Protein AF-A0A160VEG3-F1 (afdb_monomer)

Structure (mmCIF, N/CA/C/O backbone):
data_AF-A0A160VEG3-F1
#
_entry.id   AF-A0A160VEG3-F1
#
loop_
_atom_site.group_PDB
_atom_site.id
_atom_site.type_symbol
_atom_site.label_atom_id
_atom_site.label_alt_id
_atom_site.label_comp_id
_atom_site.label_asym_id
_atom_site.label_entity_id
_atom_site.label_seq_id
_atom_site.pdbx_PDB_ins_code
_atom_site.Cartn_x
_atom_site.Cartn_y
_atom_site.Cartn_z
_atom_site.occupancy
_atom_site.B_iso_or_equiv
_atom_site.auth_seq_id
_atom_site.auth_comp_id
_atom_site.auth_asym_id
_atom_site.auth_atom_id
_atom_site.pdbx_PDB_model_num
ATOM 1 N N . MET A 1 1 ? 32.437 8.490 12.222 1.00 42.44 1 MET A N 1
ATOM 2 C CA . MET A 1 1 ? 32.780 8.400 10.789 1.00 42.44 1 MET A CA 1
ATOM 3 C C . MET A 1 1 ? 31.891 7.328 10.184 1.00 42.44 1 MET A C 1
ATOM 5 O O . MET A 1 1 ? 32.116 6.162 10.469 1.00 42.44 1 MET A O 1
ATOM 9 N N . GLY A 1 2 ? 30.814 7.706 9.491 1.00 53.16 2 GLY A N 1
ATOM 10 C CA . GLY A 1 2 ? 29.959 6.742 8.789 1.00 53.16 2 GLY A CA 1
ATOM 11 C C . GLY A 1 2 ? 30.562 6.443 7.421 1.00 53.16 2 GLY A C 1
ATOM 12 O O . GLY A 1 2 ? 30.937 7.383 6.723 1.00 53.16 2 GLY A O 1
ATOM 13 N N . GLN A 1 3 ? 30.710 5.166 7.067 1.00 58.53 3 GLN A N 1
ATOM 14 C CA . GLN A 1 3 ? 31.030 4.779 5.694 1.00 58.53 3 GLN A CA 1
ATOM 15 C C . GLN A 1 3 ? 29.897 5.267 4.792 1.00 58.53 3 GLN A C 1
ATOM 17 O O . GLN A 1 3 ? 28.737 4.936 5.026 1.00 58.53 3 GLN A O 1
ATOM 22 N N . ALA A 1 4 ? 30.229 6.095 3.804 1.00 63.19 4 ALA A N 1
ATOM 23 C CA . ALA A 1 4 ? 29.301 6.420 2.736 1.00 63.19 4 ALA A CA 1
ATOM 24 C C . ALA A 1 4 ? 28.996 5.130 1.960 1.00 63.19 4 ALA A C 1
ATOM 26 O O . ALA A 1 4 ? 29.925 4.399 1.611 1.00 63.19 4 ALA A O 1
ATOM 27 N N . GLU A 1 5 ? 27.716 4.845 1.717 1.00 69.81 5 GLU A N 1
ATOM 28 C CA . GLU A 1 5 ? 27.302 3.771 0.813 1.00 69.81 5 GLU A CA 1
ATOM 29 C C . GLU A 1 5 ? 27.986 3.963 -0.541 1.00 69.81 5 GLU A C 1
ATOM 31 O O . GLU A 1 5 ? 27.854 5.000 -1.195 1.00 69.81 5 GLU A O 1
ATOM 36 N N . GLN A 1 6 ? 28.768 2.968 -0.947 1.00 79.19 6 GLN A N 1
ATOM 37 C CA . GLN A 1 6 ? 29.485 3.003 -2.207 1.00 79.19 6 GLN A CA 1
ATOM 38 C C . GLN A 1 6 ? 28.506 2.635 -3.327 1.00 79.19 6 GLN A C 1
ATOM 40 O O . GLN A 1 6 ? 28.109 1.480 -3.470 1.00 79.19 6 GLN A O 1
ATOM 45 N N . VAL A 1 7 ? 28.091 3.625 -4.116 1.00 80.38 7 VAL A N 1
ATOM 46 C CA . VAL A 1 7 ? 27.219 3.397 -5.276 1.00 80.38 7 VAL A CA 1
ATOM 47 C C . VAL A 1 7 ? 28.007 2.639 -6.348 1.00 80.38 7 VAL A C 1
ATOM 49 O O . VAL A 1 7 ? 29.047 3.111 -6.813 1.00 80.38 7 VAL A O 1
ATOM 52 N N . THR A 1 8 ? 27.520 1.461 -6.743 1.00 88.19 8 THR A N 1
ATOM 53 C CA . THR A 1 8 ? 28.103 0.666 -7.835 1.00 88.19 8 THR A CA 1
ATOM 54 C C . THR A 1 8 ? 27.370 0.984 -9.133 1.00 88.19 8 THR A C 1
ATOM 56 O O . THR A 1 8 ? 26.152 0.852 -9.202 1.00 88.19 8 THR A O 1
ATOM 59 N N . ASN A 1 9 ? 28.108 1.395 -10.165 1.00 89.50 9 ASN A N 1
ATOM 60 C CA . ASN A 1 9 ? 27.547 1.713 -11.477 1.00 89.50 9 ASN A CA 1
ATOM 61 C C . ASN A 1 9 ? 27.808 0.573 -12.464 1.00 89.50 9 ASN A C 1
ATOM 63 O O . ASN A 1 9 ? 28.934 0.085 -12.565 1.00 89.50 9 ASN A O 1
ATOM 67 N N . PHE A 1 10 ? 26.785 0.203 -13.234 1.00 91.12 10 PHE A N 1
ATOM 68 C CA . PHE A 1 10 ? 26.884 -0.804 -14.288 1.00 91.12 10 PHE A CA 1
ATOM 69 C C . PHE A 1 10 ? 26.595 -0.173 -15.647 1.00 91.12 10 PHE A C 1
ATOM 71 O O . PHE A 1 10 ? 25.597 0.525 -15.822 1.00 91.12 10 PHE A O 1
ATOM 78 N N . GLN A 1 11 ? 27.464 -0.430 -16.626 1.00 91.44 11 GLN A N 1
ATOM 79 C CA . GLN A 1 11 ? 27.223 -0.001 -17.997 1.00 91.44 11 GLN A CA 1
ATOM 80 C C . GLN A 1 11 ? 26.281 -0.992 -18.685 1.00 91.44 11 GLN A C 1
ATOM 82 O O . GLN A 1 11 ? 26.615 -2.164 -18.849 1.00 91.44 11 GLN A O 1
ATOM 87 N N . VAL A 1 12 ? 25.123 -0.506 -19.128 1.00 91.31 12 VAL A N 1
ATOM 88 C CA . VAL A 1 12 ? 24.139 -1.285 -19.889 1.00 91.31 12 VAL A CA 1
ATOM 89 C C . VAL A 1 12 ? 24.055 -0.776 -21.326 1.00 91.31 12 VAL A C 1
ATOM 91 O O . VAL A 1 12 ? 24.235 0.413 -21.589 1.00 91.31 12 VAL A O 1
ATOM 94 N N . LYS A 1 13 ? 23.804 -1.678 -22.278 1.00 92.75 13 LYS A N 1
ATOM 95 C CA . LYS A 1 13 ? 23.556 -1.338 -23.685 1.00 92.75 13 LYS A CA 1
ATOM 96 C C . LYS A 1 13 ? 22.123 -1.714 -24.028 1.00 92.75 13 LYS A C 1
ATOM 98 O O . LYS A 1 13 ? 21.749 -2.873 -23.886 1.00 92.75 13 LYS A O 1
ATOM 103 N N . ILE A 1 14 ? 21.348 -0.741 -24.490 1.00 90.19 14 ILE A N 1
ATOM 104 C CA . ILE A 1 14 ? 19.941 -0.915 -24.857 1.00 90.19 14 ILE A CA 1
ATOM 105 C C . ILE A 1 14 ? 19.843 -0.852 -26.381 1.00 90.19 14 ILE A C 1
ATOM 107 O O . ILE A 1 14 ? 20.471 -0.003 -27.014 1.00 90.19 14 ILE A O 1
ATOM 111 N N . ARG A 1 15 ? 19.074 -1.768 -26.973 1.00 90.88 15 ARG A N 1
ATOM 112 C CA . ARG A 1 15 ? 18.749 -1.760 -28.401 1.00 90.88 15 ARG A CA 1
ATOM 113 C C . ARG A 1 15 ? 17.303 -1.321 -28.568 1.00 90.88 15 ARG A C 1
ATOM 115 O O . ARG A 1 15 ? 16.416 -1.908 -27.959 1.00 90.88 15 ARG A O 1
ATOM 122 N N . ILE A 1 16 ? 17.085 -0.336 -29.427 1.00 89.50 16 ILE A N 1
ATOM 123 C CA . ILE A 1 16 ? 15.751 0.062 -29.867 1.00 89.50 16 ILE A CA 1
ATOM 124 C C . ILE A 1 16 ? 15.346 -0.889 -31.001 1.00 89.50 16 ILE A C 1
ATOM 126 O O . ILE A 1 16 ? 16.114 -1.064 -31.947 1.00 89.50 16 ILE A O 1
ATOM 130 N N . ILE A 1 17 ? 14.200 -1.561 -30.862 1.00 92.44 17 ILE A N 1
ATOM 131 C CA . ILE A 1 17 ? 13.703 -2.523 -31.863 1.00 92.44 17 ILE A CA 1
ATOM 132 C C . ILE A 1 17 ? 13.092 -1.776 -33.048 1.00 92.44 17 ILE A C 1
ATOM 134 O O . ILE A 1 17 ? 13.401 -2.093 -34.192 1.00 92.44 17 ILE A O 1
ATOM 138 N N . ASP A 1 18 ? 12.273 -0.772 -32.753 1.00 90.62 18 ASP A N 1
ATOM 139 C CA . ASP A 1 18 ? 11.621 0.085 -33.734 1.00 90.62 18 ASP A CA 1
ATOM 140 C C . ASP A 1 18 ? 12.054 1.531 -33.487 1.00 90.62 18 ASP A C 1
ATOM 142 O O . ASP A 1 18 ? 11.793 2.083 -32.417 1.00 90.62 18 ASP A O 1
ATOM 146 N N . VAL A 1 19 ? 12.832 2.089 -34.417 1.00 89.06 19 VAL A N 1
ATOM 147 C CA . VAL A 1 19 ? 13.492 3.390 -34.259 1.00 89.06 19 VAL A CA 1
ATOM 148 C C . VAL A 1 19 ? 12.625 4.464 -34.918 1.00 89.06 19 VAL A C 1
ATOM 150 O O . VAL A 1 19 ? 12.535 4.474 -36.145 1.00 89.06 19 VAL A O 1
ATOM 153 N N . PRO A 1 20 ? 12.043 5.404 -34.151 1.00 88.06 20 PRO A N 1
ATOM 154 C CA . PRO A 1 20 ? 11.323 6.536 -34.725 1.00 88.06 20 PRO A CA 1
ATOM 155 C C . PRO A 1 20 ? 12.250 7.388 -35.601 1.00 88.06 20 PRO A C 1
ATOM 157 O O . PRO A 1 20 ? 13.386 7.667 -35.207 1.00 88.06 20 PRO A O 1
ATOM 160 N N . GLU A 1 21 ? 11.762 7.858 -36.754 1.00 89.88 21 GLU A N 1
ATOM 161 C CA . GLU A 1 21 ? 12.555 8.634 -37.732 1.00 89.88 21 GLU A CA 1
ATOM 162 C C . GLU A 1 21 ? 13.146 9.939 -37.160 1.00 89.88 21 GLU A C 1
ATOM 164 O O . GLU A 1 21 ? 14.120 10.489 -37.678 1.00 89.88 21 GLU A O 1
ATOM 169 N N . GLU A 1 22 ? 12.568 10.434 -36.069 1.00 89.50 22 GLU A N 1
ATOM 170 C CA . GLU A 1 22 ? 12.935 11.684 -35.406 1.00 89.50 22 GLU A CA 1
ATOM 171 C C . GLU A 1 22 ? 14.168 11.545 -34.493 1.00 89.50 22 GLU A C 1
ATOM 173 O O . GLU A 1 22 ? 14.793 12.554 -34.151 1.00 89.50 22 GLU A O 1
ATOM 178 N N . ILE A 1 23 ? 14.565 10.320 -34.119 1.00 89.12 23 ILE A N 1
ATOM 179 C CA . ILE A 1 23 ? 15.717 10.080 -33.238 1.00 89.12 23 ILE A CA 1
ATOM 180 C C . ILE A 1 23 ? 17.021 10.106 -34.039 1.00 89.12 23 ILE A C 1
ATOM 182 O O . ILE A 1 23 ? 17.211 9.359 -34.998 1.00 89.12 23 ILE A O 1
ATOM 186 N N . ARG A 1 24 ? 17.981 10.927 -33.594 1.00 88.50 24 ARG A N 1
ATOM 187 C CA . ARG A 1 24 ? 19.327 11.010 -34.185 1.00 88.50 24 ARG A CA 1
ATOM 188 C C . ARG A 1 24 ? 20.419 10.631 -33.180 1.00 88.50 24 ARG A C 1
ATOM 190 O O . ARG A 1 24 ? 20.262 10.875 -31.981 1.00 88.50 24 ARG A O 1
ATOM 197 N N . PRO A 1 25 ? 21.561 10.086 -33.643 1.00 90.69 25 PRO A N 1
ATOM 198 C CA . PRO A 1 25 ? 22.720 9.858 -32.786 1.00 90.69 25 PRO A CA 1
ATOM 199 C C . PRO A 1 25 ? 23.155 11.134 -32.055 1.00 90.69 25 PRO A C 1
ATOM 201 O O . PRO A 1 25 ? 23.185 12.213 -32.643 1.00 90.69 25 PRO A O 1
ATOM 204 N N . GLY A 1 26 ? 23.510 10.999 -30.776 1.00 90.50 26 GLY A N 1
ATOM 205 C CA . GLY A 1 26 ? 23.916 12.119 -29.919 1.00 90.50 26 GLY A CA 1
ATOM 206 C C . GLY A 1 26 ? 22.786 12.740 -29.091 1.00 90.50 26 GLY A C 1
ATOM 207 O O . GLY A 1 26 ? 23.070 13.572 -28.234 1.00 90.50 26 GLY A O 1
ATOM 208 N N . MET A 1 27 ? 21.529 12.326 -29.289 1.00 91.69 27 MET A N 1
ATOM 209 C CA . MET A 1 27 ? 20.430 12.691 -28.391 1.00 91.69 27 MET A CA 1
ATOM 210 C C . MET A 1 27 ? 20.562 11.979 -27.038 1.00 91.69 27 MET A C 1
ATOM 212 O O . MET A 1 27 ? 20.848 10.782 -26.974 1.00 91.69 27 MET A O 1
ATOM 216 N N . SER A 1 28 ? 20.314 12.715 -25.955 1.00 91.88 28 SER A N 1
ATOM 217 C CA . SER A 1 28 ? 20.113 12.132 -24.627 1.00 91.88 28 SER A CA 1
ATOM 218 C C . SER A 1 28 ? 18.708 11.543 -24.533 1.00 91.88 28 SER A C 1
ATOM 220 O O . SER A 1 28 ? 17.751 12.154 -25.004 1.00 91.88 28 SER A O 1
ATOM 222 N N . ALA A 1 29 ? 18.574 10.388 -23.886 1.00 87.75 29 ALA A N 1
ATOM 223 C CA . ALA A 1 29 ? 17.290 9.748 -23.635 1.00 87.75 29 ALA A CA 1
ATOM 224 C C . ALA A 1 29 ? 17.197 9.297 -22.174 1.00 87.75 29 ALA A C 1
ATOM 226 O O . ALA A 1 29 ? 18.198 8.915 -21.565 1.00 87.75 29 ALA A O 1
ATOM 227 N N . THR A 1 30 ? 15.984 9.311 -21.632 1.00 91.00 30 THR A N 1
ATOM 228 C CA . THR A 1 30 ? 15.651 8.667 -20.360 1.00 91.00 30 THR A CA 1
ATOM 229 C C . THR A 1 30 ? 14.939 7.361 -20.678 1.00 91.00 30 THR A C 1
ATOM 231 O O . THR A 1 30 ? 13.989 7.354 -21.455 1.00 91.00 30 THR A O 1
ATOM 234 N N . ALA A 1 31 ? 15.406 6.255 -20.102 1.00 89.50 31 ALA A N 1
ATOM 235 C CA . ALA A 1 31 ? 14.790 4.946 -20.268 1.00 89.50 31 ALA A CA 1
ATOM 236 C C . ALA A 1 31 ? 14.229 4.467 -18.927 1.00 89.50 31 ALA A C 1
ATOM 238 O O . ALA A 1 31 ? 14.944 4.464 -17.925 1.00 89.50 31 ALA A O 1
ATOM 239 N N . ASN A 1 32 ? 12.974 4.022 -18.934 1.00 90.06 32 ASN A N 1
ATOM 240 C CA . ASN A 1 32 ? 12.380 3.301 -17.814 1.00 90.06 32 ASN A CA 1
ATOM 241 C C . ASN A 1 32 ? 12.649 1.808 -18.012 1.00 90.06 32 ASN A C 1
ATOM 243 O O . ASN A 1 32 ? 12.278 1.240 -19.039 1.00 90.06 32 ASN A O 1
ATOM 247 N N . ILE A 1 33 ? 13.325 1.181 -17.050 1.00 90.12 33 ILE A N 1
ATOM 248 C CA . ILE A 1 33 ? 13.663 -0.244 -17.101 1.00 90.12 33 ILE A CA 1
ATOM 249 C C . ILE A 1 33 ? 12.701 -0.991 -16.185 1.00 90.12 33 ILE A C 1
ATOM 251 O O . ILE A 1 33 ? 12.730 -0.809 -14.972 1.00 90.12 33 ILE A O 1
ATOM 255 N N . ILE A 1 34 ? 11.868 -1.847 -16.772 1.00 90.44 34 ILE A N 1
ATOM 256 C CA . ILE A 1 34 ? 10.972 -2.731 -16.024 1.00 90.44 34 ILE A CA 1
ATOM 257 C C . ILE A 1 34 ? 11.738 -4.022 -15.730 1.00 90.44 34 ILE A C 1
ATOM 259 O O . ILE A 1 34 ? 12.124 -4.736 -16.654 1.00 90.44 34 ILE A O 1
ATOM 263 N N . THR A 1 35 ? 12.001 -4.297 -14.453 1.00 90.88 35 THR A N 1
ATOM 264 C CA . THR A 1 35 ? 12.790 -5.464 -14.016 1.00 90.88 35 THR A CA 1
ATOM 265 C C . THR A 1 35 ? 11.942 -6.684 -13.697 1.00 90.88 35 THR A C 1
ATOM 267 O O . THR A 1 35 ? 12.439 -7.802 -13.781 1.00 90.88 35 THR A O 1
ATOM 270 N N . ASP A 1 36 ? 10.688 -6.473 -13.306 1.00 91.06 36 ASP A N 1
ATOM 271 C CA . ASP A 1 36 ? 9.768 -7.528 -12.899 1.00 91.06 36 ASP A CA 1
ATOM 272 C C . ASP A 1 36 ? 8.325 -7.100 -13.203 1.00 91.06 36 ASP A C 1
ATOM 274 O O . ASP A 1 36 ? 8.015 -5.904 -13.227 1.00 91.06 36 ASP A O 1
ATOM 278 N N . LYS A 1 37 ? 7.453 -8.073 -13.466 1.00 92.25 37 LYS A N 1
ATOM 279 C CA . LYS A 1 37 ? 6.029 -7.866 -13.732 1.00 92.25 37 LYS A CA 1
ATOM 280 C C . LYS A 1 37 ? 5.244 -9.042 -13.170 1.00 92.25 37 LYS A C 1
ATOM 282 O O . LYS A 1 37 ? 5.509 -10.193 -13.509 1.00 92.25 37 LYS A O 1
ATOM 287 N N . LYS A 1 38 ? 4.210 -8.733 -12.392 1.00 91.69 38 LYS A N 1
ATOM 288 C CA . LYS A 1 38 ? 3.205 -9.699 -11.953 1.00 91.69 38 LYS A CA 1
ATOM 289 C C . LYS A 1 38 ? 1.823 -9.262 -12.403 1.00 91.69 38 LYS A C 1
ATOM 291 O O . LYS A 1 38 ? 1.507 -8.074 -12.398 1.00 91.69 38 LYS A O 1
ATOM 296 N N . GLU A 1 39 ? 1.023 -10.236 -12.804 1.00 92.75 39 GLU A N 1
ATOM 297 C CA . GLU A 1 39 ? -0.361 -10.052 -13.234 1.00 92.75 39 GLU A CA 1
ATOM 298 C C . GLU A 1 39 ? -1.299 -10.703 -12.217 1.00 92.75 39 GLU A C 1
ATOM 300 O O . GLU A 1 39 ? -0.889 -11.623 -11.509 1.00 92.75 39 GLU A O 1
ATOM 305 N N . ASN A 1 40 ? -2.548 -10.230 -12.158 1.00 91.88 40 ASN A N 1
ATOM 306 C CA . ASN A 1 40 ? -3.588 -10.747 -11.261 1.00 91.88 40 ASN A CA 1
ATOM 307 C C . ASN A 1 40 ? -3.162 -10.757 -9.782 1.00 91.88 40 ASN A C 1
ATOM 309 O O . ASN A 1 40 ? -3.241 -11.779 -9.104 1.00 91.88 40 ASN A O 1
ATOM 313 N N . VAL A 1 41 ? -2.678 -9.611 -9.294 1.00 93.44 41 VAL A N 1
ATOM 314 C CA . VAL A 1 41 ? -2.280 -9.425 -7.892 1.00 93.44 41 VAL A CA 1
ATOM 315 C C . VAL A 1 41 ? -3.224 -8.471 -7.175 1.00 93.44 41 VAL A C 1
ATOM 317 O O . VAL A 1 41 ? -3.697 -7.498 -7.766 1.00 93.44 41 VAL A O 1
ATOM 320 N N . LEU A 1 42 ? -3.441 -8.700 -5.878 1.00 93.56 42 LEU A N 1
ATOM 321 C CA . LEU A 1 42 ? -4.098 -7.714 -5.030 1.00 93.56 42 LEU A CA 1
ATOM 322 C C . LEU A 1 42 ? -3.153 -6.523 -4.860 1.00 93.56 42 LEU A C 1
ATOM 324 O O . LEU A 1 42 ? -2.023 -6.682 -4.397 1.00 93.56 42 LEU A O 1
ATOM 328 N N . ALA A 1 43 ? -3.600 -5.333 -5.247 1.00 93.75 43 ALA A N 1
ATOM 329 C CA . ALA A 1 43 ? -2.784 -4.130 -5.209 1.00 93.75 43 ALA A CA 1
ATOM 330 C C . ALA A 1 43 ? -3.437 -3.049 -4.352 1.00 93.75 43 ALA A C 1
ATOM 332 O O . ALA A 1 43 ? -4.644 -2.821 -4.423 1.00 93.75 43 ALA A O 1
ATOM 333 N N . ILE A 1 44 ? -2.625 -2.343 -3.568 1.00 94.06 44 ILE A N 1
ATOM 334 C CA . ILE A 1 44 ? -3.078 -1.214 -2.750 1.00 94.06 44 ILE A CA 1
ATOM 335 C C . ILE A 1 44 ? -2.335 0.065 -3.139 1.00 94.06 44 ILE A C 1
ATOM 337 O O . ILE A 1 44 ? -1.135 0.015 -3.420 1.00 94.06 44 ILE A O 1
ATOM 341 N N . PRO A 1 45 ? -2.992 1.239 -3.134 1.00 93.94 45 PRO A N 1
ATOM 342 C CA . PRO A 1 45 ? -2.309 2.500 -3.392 1.00 93.94 45 PRO A CA 1
ATOM 343 C C . PRO A 1 45 ? -1.230 2.770 -2.343 1.00 93.94 45 PRO A C 1
ATOM 345 O O . PRO A 1 45 ? -1.449 2.543 -1.148 1.00 93.94 45 PRO A O 1
ATOM 348 N N . ILE A 1 46 ? -0.111 3.375 -2.747 1.00 91.94 46 ILE A N 1
ATOM 349 C CA . ILE A 1 46 ? 0.990 3.752 -1.834 1.00 91.94 46 ILE A CA 1
ATOM 350 C C . ILE A 1 46 ? 0.494 4.602 -0.649 1.00 91.94 46 ILE A C 1
ATOM 352 O O . ILE A 1 46 ? 1.011 4.514 0.460 1.00 91.94 46 ILE A O 1
ATOM 356 N N . GLN A 1 47 ? -0.561 5.391 -0.862 1.00 91.50 47 GLN A N 1
ATOM 357 C CA . GLN A 1 47 ? -1.180 6.277 0.131 1.00 91.50 47 GLN A CA 1
ATOM 358 C C . GLN A 1 47 ? -2.013 5.562 1.213 1.00 91.50 47 GLN A C 1
ATOM 360 O O . GLN A 1 47 ? -2.631 6.231 2.043 1.00 91.50 47 GLN A O 1
ATOM 365 N N . SER A 1 48 ? -2.082 4.231 1.193 1.00 93.06 48 SER A N 1
ATOM 366 C CA . SER A 1 48 ? -2.769 3.425 2.215 1.00 93.06 48 SER A CA 1
ATOM 367 C C . SER A 1 48 ? -1.812 2.747 3.199 1.00 93.06 48 SER A C 1
ATOM 369 O O . SER A 1 48 ? -2.199 2.463 4.335 1.00 93.06 48 SER A O 1
ATOM 371 N N . LEU A 1 49 ? -0.561 2.523 2.785 1.00 94.19 49 LEU A N 1
ATOM 372 C CA . LEU A 1 49 ? 0.431 1.784 3.554 1.00 94.19 49 LEU A CA 1
ATOM 373 C C . LEU A 1 49 ? 1.135 2.696 4.562 1.00 94.19 49 LEU A C 1
ATOM 375 O O . LEU A 1 49 ? 1.555 3.815 4.255 1.00 94.19 49 LEU A O 1
ATOM 379 N N . THR A 1 50 ? 1.310 2.211 5.786 1.00 93.62 50 THR A N 1
ATOM 380 C CA . THR A 1 50 ? 2.151 2.874 6.780 1.00 93.62 50 THR A CA 1
ATOM 381 C C . THR A 1 50 ? 2.962 1.855 7.563 1.00 93.62 50 THR A C 1
ATOM 383 O O . THR A 1 50 ? 2.532 0.726 7.775 1.00 93.62 50 THR A O 1
ATOM 386 N N . VAL A 1 51 ? 4.140 2.272 8.019 1.00 92.94 51 VAL A N 1
ATOM 387 C CA . VAL A 1 51 ? 5.010 1.449 8.856 1.00 92.94 51 VAL A CA 1
ATOM 388 C C . VAL A 1 51 ? 4.909 1.949 10.286 1.00 92.94 51 VAL A C 1
ATOM 390 O O . VAL A 1 51 ? 5.116 3.138 10.559 1.00 92.94 51 VAL A O 1
ATOM 393 N N . ARG A 1 52 ? 4.575 1.056 11.216 1.00 90.31 52 ARG A N 1
ATOM 394 C CA . ARG A 1 52 ? 4.471 1.379 12.643 1.00 90.31 52 ARG A CA 1
ATOM 395 C C . ARG A 1 52 ? 5.096 0.278 13.496 1.00 90.31 52 ARG A C 1
ATOM 397 O O . ARG A 1 52 ? 5.221 -0.849 13.042 1.00 90.31 52 ARG A O 1
ATOM 404 N N . PRO A 1 53 ? 5.479 0.573 14.748 1.00 90.81 53 PRO A N 1
ATOM 405 C CA . PRO A 1 53 ? 5.895 -0.467 15.676 1.00 90.81 53 PRO A CA 1
ATOM 406 C C . PRO A 1 53 ? 4.783 -1.493 15.904 1.00 90.81 53 PRO A C 1
ATOM 408 O O . PRO A 1 53 ? 3.617 -1.117 16.053 1.00 90.81 53 PRO A O 1
ATOM 411 N N . GLU A 1 54 ? 5.164 -2.757 16.027 1.00 88.75 54 GLU A N 1
ATOM 412 C CA . GLU A 1 54 ? 4.271 -3.846 16.397 1.00 88.75 54 GLU A CA 1
ATOM 413 C C . GLU A 1 54 ? 3.525 -3.516 17.702 1.00 8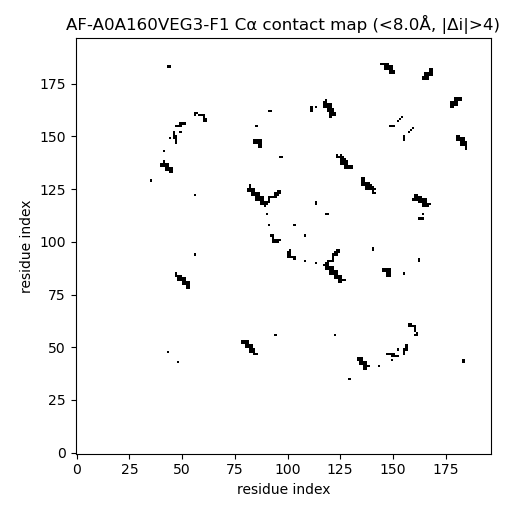8.75 54 GLU A C 1
ATOM 415 O O . GLU A 1 54 ? 4.099 -2.974 18.658 1.00 88.75 54 GLU A O 1
ATOM 420 N N . GLY A 1 55 ? 2.222 -3.795 17.741 1.00 84.06 55 GLY A N 1
ATOM 421 C CA . GLY A 1 55 ? 1.367 -3.459 18.882 1.00 84.06 55 GLY A CA 1
ATOM 422 C C . GLY A 1 55 ? 0.860 -2.010 18.894 1.00 84.06 55 GLY A C 1
ATOM 423 O O . GLY A 1 55 ? 0.374 -1.525 19.926 1.00 84.06 55 GLY A O 1
ATOM 424 N N . SER A 1 56 ? 0.997 -1.274 17.782 1.00 83.25 56 SER A N 1
ATOM 425 C CA . SER A 1 56 ? 0.576 0.131 17.691 1.00 83.25 56 SER A CA 1
ATOM 426 C C . SER A 1 56 ? -0.924 0.351 17.919 1.00 83.25 56 SER A C 1
ATOM 428 O O . SER A 1 56 ? -1.319 1.473 18.242 1.00 83.25 56 SER A O 1
ATOM 430 N N . GLU A 1 57 ? -1.753 -0.697 17.875 1.00 80.19 57 GLU A N 1
ATOM 431 C CA . GLU A 1 57 ? -3.172 -0.636 18.231 1.00 80.19 57 GLU A CA 1
ATOM 432 C C . GLU A 1 57 ? -3.431 -0.207 19.682 1.00 80.19 57 GLU A C 1
ATOM 434 O O . GLU A 1 57 ? -4.491 0.340 19.993 1.00 80.19 57 GLU A O 1
ATOM 439 N N . LYS A 1 58 ? -2.450 -0.396 20.575 1.00 74.88 58 LYS A N 1
ATOM 440 C CA . LYS A 1 58 ? -2.539 0.016 21.984 1.00 74.88 58 LYS A CA 1
ATOM 441 C C . LYS A 1 58 ? -2.185 1.492 22.198 1.00 74.88 58 LYS A C 1
ATOM 443 O O . LYS A 1 58 ? -2.450 2.022 23.280 1.00 74.88 58 LYS A O 1
ATOM 448 N N . SER A 1 59 ? -1.607 2.154 21.192 1.00 68.38 59 SER A N 1
ATOM 449 C CA . SER A 1 59 ? -1.128 3.534 21.271 1.00 68.38 59 SER A CA 1
ATOM 450 C C . SER A 1 59 ? -2.140 4.520 20.683 1.00 68.38 59 SER A C 1
ATOM 452 O O . SER A 1 59 ? -2.564 4.397 19.535 1.00 68.38 59 SER A O 1
ATOM 454 N N . VAL A 1 60 ? -2.506 5.544 21.457 1.00 61.34 60 VAL A N 1
ATOM 455 C CA . VAL A 1 60 ? -3.328 6.662 20.975 1.00 61.34 60 VAL A CA 1
ATOM 456 C C . VAL A 1 60 ? -2.386 7.766 20.502 1.00 61.34 60 VAL A C 1
ATOM 458 O O . VAL A 1 60 ? -1.840 8.519 21.308 1.00 61.34 60 VAL A O 1
ATOM 461 N N . PHE A 1 61 ? -2.175 7.866 19.192 1.00 56.06 61 PHE A N 1
ATOM 462 C CA . PHE A 1 61 ? -1.410 8.962 18.603 1.00 56.06 61 PHE A CA 1
ATOM 463 C C . PHE A 1 61 ? -2.359 10.138 18.308 1.00 56.06 61 PHE A C 1
ATOM 465 O O . PHE A 1 61 ? -3.235 10.058 17.454 1.00 56.06 61 PHE A O 1
ATOM 472 N N . GLY A 1 62 ? -2.246 11.221 19.088 1.00 50.91 62 GLY A N 1
ATOM 473 C CA . GLY A 1 62 ? -3.078 12.419 18.917 1.00 50.91 62 GLY A CA 1
ATOM 474 C C . GLY A 1 62 ? -3.099 13.350 20.135 1.00 50.91 62 GLY A C 1
ATOM 475 O O . GLY A 1 62 ? -3.801 13.089 21.101 1.00 50.91 62 GLY A O 1
ATOM 476 N N . LYS A 1 63 ? -2.315 14.438 20.059 1.00 39.56 63 LYS A N 1
ATOM 477 C CA . LYS A 1 63 ? -2.245 15.640 20.927 1.00 39.56 63 LYS A CA 1
ATOM 478 C C . LYS A 1 63 ? -2.542 15.486 22.439 1.00 39.56 63 LYS A C 1
ATOM 480 O O . LYS A 1 63 ? -3.672 15.610 22.891 1.00 39.56 63 LYS A O 1
ATOM 485 N N . GLY A 1 64 ? -1.457 15.502 23.220 1.00 44.06 64 GLY A N 1
ATOM 486 C CA . GLY A 1 64 ? -1.326 16.448 24.335 1.00 44.06 64 GLY A CA 1
ATOM 487 C C . GLY A 1 64 ? -2.064 16.131 25.636 1.00 44.06 64 GLY A C 1
ATOM 488 O O . GLY A 1 64 ? -2.884 16.923 26.086 1.00 44.06 64 GLY A O 1
ATOM 489 N N . LYS A 1 65 ? -1.651 15.073 26.335 1.00 33.62 65 LYS A N 1
ATOM 490 C CA . LYS A 1 65 ? -1.565 15.126 27.799 1.00 33.62 65 LYS A CA 1
ATOM 491 C C . LYS A 1 65 ? -0.352 14.319 28.240 1.00 33.62 65 LYS A C 1
ATOM 493 O O . LYS A 1 65 ? -0.308 13.108 28.054 1.00 33.62 65 LYS A O 1
ATOM 498 N N . ARG A 1 66 ? 0.622 14.994 28.860 1.00 44.56 66 ARG A N 1
ATOM 499 C CA . ARG A 1 66 ? 1.432 14.360 29.904 1.00 44.56 66 ARG A CA 1
ATOM 500 C C . ARG A 1 66 ? 0.441 13.929 30.985 1.00 44.56 66 ARG A C 1
ATOM 502 O O . ARG A 1 66 ? 0.114 14.711 31.869 1.00 44.56 66 ARG A O 1
ATOM 509 N N . SER A 1 67 ? -0.118 12.733 30.870 1.00 33.25 67 SER A N 1
ATOM 510 C CA . SER A 1 67 ? -0.657 12.031 32.024 1.00 33.25 67 SER A CA 1
ATOM 511 C C . SER A 1 67 ? 0.412 11.043 32.438 1.00 33.25 67 SER A C 1
ATOM 513 O O . SER A 1 67 ? 0.535 9.960 31.875 1.00 33.25 67 SER A O 1
ATOM 515 N N . SER A 1 68 ? 1.213 11.496 33.396 1.00 41.53 68 SER A N 1
ATOM 516 C CA . SER A 1 68 ? 1.866 10.659 34.387 1.00 41.53 68 SER A CA 1
ATOM 517 C C . SER A 1 68 ? 0.923 9.532 34.816 1.00 41.53 68 SER A C 1
ATOM 519 O O . SER A 1 68 ? -0.046 9.758 35.539 1.00 41.53 68 SER A O 1
ATOM 521 N N . GLY A 1 69 ? 1.211 8.333 34.336 1.00 31.52 69 GLY A N 1
ATOM 522 C CA . GLY A 1 69 ? 0.647 7.078 34.795 1.00 31.52 69 GLY A CA 1
ATOM 523 C C . GLY A 1 69 ? 1.760 6.060 34.659 1.00 31.52 69 GLY A C 1
ATOM 524 O O . GLY A 1 69 ? 2.024 5.600 33.555 1.00 31.52 69 GLY A O 1
ATOM 525 N N . LYS A 1 70 ? 2.479 5.862 35.768 1.00 41.62 70 LYS A N 1
ATOM 526 C CA . LYS A 1 70 ? 3.477 4.814 35.998 1.00 41.62 70 LYS A CA 1
ATOM 527 C C . LYS A 1 70 ? 3.036 3.517 35.327 1.00 41.62 70 LYS A C 1
ATOM 529 O O . LYS A 1 70 ? 1.950 3.063 35.644 1.00 41.62 70 LYS A O 1
ATOM 534 N N . ASP A 1 71 ? 3.898 2.959 34.487 1.00 34.34 71 ASP A N 1
ATOM 535 C CA . ASP A 1 71 ? 4.228 1.536 34.502 1.00 34.34 71 ASP A CA 1
ATOM 536 C C . ASP A 1 71 ? 5.516 1.308 33.702 1.00 34.34 71 ASP A C 1
ATOM 538 O O . ASP A 1 71 ? 5.583 1.582 32.506 1.00 34.34 71 ASP A O 1
ATOM 542 N N . GLY A 1 72 ? 6.537 0.837 34.420 1.00 31.52 72 GLY A N 1
ATOM 543 C CA . GLY A 1 72 ? 7.658 0.063 33.893 1.00 31.52 72 GLY A CA 1
ATOM 544 C C . GLY A 1 72 ? 8.660 0.790 33.002 1.00 31.52 72 GLY A C 1
ATOM 545 O O . GLY A 1 72 ? 8.522 0.818 31.783 1.00 31.52 72 GLY A O 1
ATOM 546 N N . GLU A 1 73 ? 9.759 1.245 33.605 1.00 40.56 73 GLU A N 1
ATOM 547 C CA . GLU A 1 73 ? 11.050 1.259 32.918 1.00 40.56 73 GLU A CA 1
ATOM 548 C C . GLU A 1 73 ? 11.406 -0.175 32.495 1.00 40.56 73 GLU A C 1
ATOM 550 O O . GLU A 1 73 ? 11.972 -0.944 33.266 1.00 40.56 73 GLU A O 1
ATOM 555 N N . GLU A 1 74 ? 11.112 -0.535 31.249 1.00 35.97 74 GLU A N 1
ATOM 556 C CA . GLU A 1 74 ? 11.855 -1.578 30.552 1.00 35.97 74 GLU A CA 1
ATOM 557 C C . GLU A 1 74 ? 12.556 -0.959 29.348 1.00 35.97 74 GLU A C 1
ATOM 559 O O . GLU A 1 74 ? 11.950 -0.321 28.485 1.00 35.97 74 GLU A O 1
ATOM 564 N N . LYS A 1 75 ? 13.882 -1.126 29.343 1.00 35.56 75 LYS A N 1
ATOM 565 C CA . LYS A 1 75 ? 14.816 -0.699 28.301 1.00 35.56 75 LYS A CA 1
ATOM 566 C C . LYS A 1 75 ? 14.208 -0.916 26.918 1.00 35.56 75 LYS A C 1
ATOM 568 O O . LYS A 1 75 ? 13.796 -2.027 26.592 1.00 35.56 75 LYS A O 1
ATOM 573 N N . ALA A 1 76 ? 14.200 0.143 26.111 1.00 43.81 76 ALA A N 1
ATOM 574 C CA . ALA A 1 76 ? 13.724 0.146 24.737 1.00 43.81 76 ALA A CA 1
ATOM 575 C C . ALA A 1 76 ? 14.455 -0.916 23.894 1.00 43.81 76 ALA A C 1
ATOM 577 O O . ALA A 1 76 ? 15.467 -0.638 23.253 1.00 43.81 76 ALA A O 1
ATOM 578 N N . LYS A 1 77 ? 13.934 -2.147 23.884 1.00 51.19 77 LYS A N 1
ATOM 579 C CA . LYS A 1 77 ? 14.184 -3.095 22.802 1.00 51.19 77 LYS A CA 1
ATOM 580 C C . LYS A 1 77 ? 13.674 -2.426 21.532 1.00 51.19 77 LYS A C 1
ATOM 582 O O . LYS A 1 77 ? 12.568 -1.879 21.539 1.00 51.19 77 LYS A O 1
ATOM 587 N N . ALA A 1 78 ? 14.485 -2.430 20.476 1.00 60.34 78 ALA A N 1
ATOM 588 C CA . ALA A 1 78 ? 14.070 -1.970 19.159 1.00 60.34 78 ALA A CA 1
ATOM 589 C C . ALA A 1 78 ? 12.738 -2.650 18.820 1.00 60.34 78 ALA A C 1
ATOM 591 O O . ALA A 1 78 ? 12.684 -3.869 18.656 1.00 60.34 78 ALA A O 1
ATOM 592 N N . LYS A 1 79 ? 11.641 -1.885 18.840 1.00 79.31 79 LYS A N 1
ATOM 593 C CA . LYS A 1 79 ? 10.327 -2.440 18.526 1.00 79.31 79 LYS A CA 1
ATOM 594 C C . LYS A 1 79 ? 10.361 -2.871 17.069 1.00 79.31 79 LYS A C 1
ATOM 596 O O . LYS A 1 79 ? 10.759 -2.079 16.215 1.00 79.31 79 LYS A O 1
ATOM 601 N N . LYS A 1 80 ? 9.954 -4.112 16.808 1.00 87.38 80 LYS A N 1
ATOM 602 C CA . LYS A 1 80 ? 9.792 -4.623 15.450 1.00 87.38 80 LYS A CA 1
ATOM 603 C C . LYS A 1 80 ? 8.828 -3.693 14.714 1.00 87.38 80 LYS A C 1
ATOM 605 O O . LYS A 1 80 ? 7.761 -3.389 15.240 1.00 87.38 80 LYS A O 1
ATOM 610 N N . MET A 1 81 ? 9.246 -3.171 13.569 1.00 89.62 81 MET A N 1
ATOM 611 C CA . MET A 1 81 ? 8.371 -2.386 12.705 1.00 89.62 81 MET A CA 1
ATOM 612 C C . MET A 1 81 ? 7.544 -3.351 11.856 1.00 89.62 81 MET A C 1
ATOM 614 O O . MET A 1 81 ? 8.067 -4.369 11.409 1.00 89.62 81 MET A O 1
ATOM 618 N N . GLU A 1 82 ? 6.270 -3.040 11.662 1.00 91.50 82 GLU A N 1
ATOM 619 C CA . GLU A 1 82 ? 5.351 -3.777 10.801 1.00 91.50 82 GLU A CA 1
ATOM 620 C C . GLU A 1 82 ? 4.693 -2.825 9.800 1.00 91.50 82 GLU A C 1
ATOM 622 O O . GLU A 1 82 ? 4.415 -1.658 10.104 1.00 91.50 82 GLU A O 1
ATOM 627 N N . GLU A 1 83 ? 4.467 -3.338 8.599 1.00 94.12 83 GLU A N 1
ATOM 628 C CA . GLU A 1 83 ? 3.662 -2.708 7.562 1.00 94.12 83 GLU A CA 1
ATOM 629 C C . GLU A 1 83 ? 2.191 -2.988 7.835 1.00 94.12 83 GLU A C 1
ATOM 631 O O . GLU A 1 83 ? 1.797 -4.108 8.167 1.00 94.12 83 GLU A O 1
ATOM 636 N N . LEU A 1 84 ? 1.366 -1.950 7.748 1.00 94.19 84 LEU A N 1
ATOM 637 C CA . LEU A 1 84 ? -0.059 -2.073 7.996 1.00 94.19 84 LEU A CA 1
ATOM 638 C C . LEU A 1 84 ? -0.868 -1.091 7.162 1.00 94.19 84 LEU A C 1
ATOM 640 O O . LEU A 1 84 ? -0.404 -0.007 6.799 1.00 94.19 84 LEU A O 1
ATOM 644 N N . VAL A 1 85 ? -2.124 -1.463 6.949 1.00 94.12 85 VAL A N 1
ATOM 645 C CA . VAL A 1 85 ? -3.168 -0.604 6.395 1.00 94.12 85 VAL A CA 1
ATOM 646 C C . VAL A 1 85 ? -4.292 -0.415 7.411 1.00 94.12 85 VAL A C 1
ATOM 648 O O . VAL A 1 85 ? -4.375 -1.102 8.435 1.00 94.12 85 VAL A O 1
ATOM 651 N N . PHE A 1 86 ? -5.181 0.529 7.122 1.00 93.00 86 PHE A N 1
ATOM 652 C CA . PHE A 1 86 ? -6.427 0.703 7.858 1.00 93.00 86 PHE A CA 1
ATOM 653 C C . PHE A 1 86 ? -7.591 0.209 7.006 1.00 93.00 86 PHE A C 1
ATOM 655 O O . PHE A 1 86 ? -7.787 0.722 5.909 1.00 93.00 86 PHE A O 1
ATOM 662 N N . ILE A 1 87 ? -8.370 -0.738 7.527 1.00 92.62 87 ILE A N 1
ATOM 663 C CA . ILE A 1 87 ? -9.599 -1.235 6.892 1.00 92.62 87 ILE A CA 1
ATOM 664 C C . ILE A 1 87 ? -10.828 -0.647 7.580 1.00 92.62 87 ILE A C 1
ATOM 666 O O . ILE A 1 87 ? -10.804 -0.400 8.789 1.00 92.62 87 ILE A O 1
ATOM 670 N N . LEU A 1 88 ? -11.902 -0.423 6.834 1.00 90.12 88 LEU A N 1
ATOM 671 C CA . LEU A 1 88 ? -13.175 0.032 7.378 1.00 90.12 88 LEU A CA 1
ATOM 672 C C . LEU A 1 88 ? -13.956 -1.122 8.004 1.00 90.12 88 LEU A C 1
ATOM 674 O O . LEU A 1 88 ? -14.029 -2.218 7.462 1.00 90.12 88 LEU A O 1
ATOM 678 N N . ALA A 1 89 ? -14.566 -0.853 9.153 1.00 88.50 89 ALA A N 1
ATOM 679 C CA . ALA A 1 89 ? -15.439 -1.785 9.851 1.00 88.50 89 ALA A CA 1
ATOM 680 C C . ALA A 1 89 ? -16.616 -1.042 10.494 1.00 88.50 89 ALA A C 1
ATOM 682 O O . ALA A 1 89 ? -16.497 0.118 10.890 1.00 88.50 89 ALA A O 1
ATOM 683 N N . ASP A 1 90 ? -17.754 -1.717 10.641 1.00 86.12 90 ASP A N 1
ATOM 684 C CA . ASP A 1 90 ? -18.958 -1.113 11.232 1.00 86.12 90 ASP A CA 1
ATOM 685 C C . ASP A 1 90 ? -18.903 -1.053 12.763 1.00 86.12 90 ASP A C 1
ATOM 687 O O . ASP A 1 90 ? -19.576 -0.242 13.401 1.00 86.12 90 ASP A O 1
ATOM 691 N N . LYS A 1 91 ? -18.114 -1.937 13.383 1.00 85.25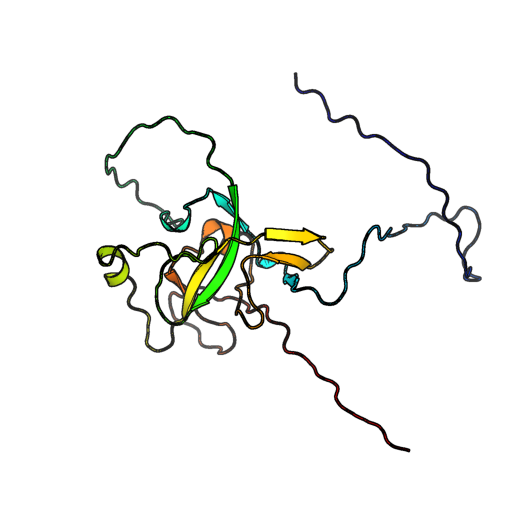 91 LYS A N 1
ATOM 692 C CA . LYS A 1 91 ? -18.031 -2.083 14.838 1.00 85.25 91 LYS A CA 1
ATOM 693 C C . LYS A 1 91 ? -16.579 -2.173 15.281 1.00 85.25 91 LYS A C 1
ATOM 695 O O . LYS A 1 91 ? -15.793 -2.801 14.578 1.00 85.25 91 LYS A O 1
ATOM 700 N N . PRO A 1 92 ? -16.242 -1.620 16.460 1.00 85.19 92 PRO A N 1
ATOM 701 C CA . PRO A 1 92 ? -14.936 -1.822 17.057 1.00 85.19 92 PRO A CA 1
ATOM 702 C C . PRO A 1 92 ? -14.637 -3.308 17.248 1.00 85.19 92 PRO A C 1
ATOM 704 O O . PRO A 1 92 ? -15.512 -4.069 17.663 1.00 85.19 92 PRO A O 1
ATOM 707 N N . GLY A 1 93 ? -13.396 -3.696 16.991 1.00 84.81 93 GLY A N 1
ATOM 708 C CA . GLY A 1 93 ? -12.935 -5.070 17.124 1.00 84.81 93 GLY A CA 1
ATOM 709 C C . GLY A 1 93 ? -11.482 -5.146 17.566 1.00 84.81 93 GLY A C 1
ATOM 710 O O . GLY A 1 93 ? -10.887 -4.147 17.973 1.00 84.81 93 GLY A O 1
ATOM 711 N N . GLY A 1 94 ? -10.937 -6.359 17.514 1.00 84.19 94 GLY A N 1
ATOM 712 C CA . GLY A 1 94 ? -9.506 -6.604 17.655 1.00 84.19 94 GLY A CA 1
ATOM 713 C C . GLY A 1 94 ? -8.756 -6.431 16.333 1.00 84.19 94 GLY A C 1
ATOM 714 O O . GLY A 1 94 ? -9.347 -6.218 15.273 1.00 84.19 94 GLY A O 1
ATOM 715 N N . VAL A 1 95 ? -7.437 -6.570 16.399 1.00 84.56 95 VAL A N 1
ATOM 716 C CA . VAL A 1 95 ? -6.563 -6.657 15.228 1.00 84.56 95 VAL A CA 1
ATOM 717 C C . VAL A 1 95 ? -6.439 -8.122 14.827 1.00 84.56 95 VAL A C 1
ATOM 719 O O . VAL A 1 95 ? -6.136 -8.974 15.663 1.00 84.56 95 VAL A O 1
ATOM 722 N N . LEU A 1 96 ? -6.660 -8.414 13.547 1.00 83.06 96 LEU A N 1
ATOM 723 C CA . LEU A 1 96 ? -6.353 -9.718 12.966 1.00 83.06 96 LEU A CA 1
ATOM 724 C C . LEU A 1 96 ? -4.853 -9.795 12.675 1.00 83.06 96 LEU A C 1
ATOM 726 O O . LEU A 1 96 ? -4.340 -9.046 11.847 1.00 83.06 96 LEU A O 1
ATOM 730 N N . ARG A 1 97 ? -4.158 -10.704 13.364 1.00 82.50 97 ARG A N 1
ATOM 731 C CA . ARG A 1 97 ? -2.748 -11.042 13.130 1.00 82.50 97 ARG A CA 1
ATOM 732 C C . ARG A 1 97 ? -2.669 -12.519 12.766 1.00 82.50 97 ARG A C 1
ATOM 734 O O . ARG A 1 97 ? -2.939 -13.365 13.616 1.00 82.50 97 ARG A O 1
ATOM 741 N N . ASN A 1 98 ? -2.318 -12.838 11.521 1.00 74.94 98 ASN A N 1
ATOM 742 C CA . ASN A 1 98 ? -2.141 -14.219 11.044 1.00 74.94 98 ASN A CA 1
ATOM 743 C C . ASN A 1 98 ? -3.329 -15.138 11.409 1.00 74.94 98 ASN A C 1
ATOM 745 O O . ASN A 1 98 ? -3.149 -16.206 11.994 1.00 74.94 98 ASN A O 1
ATOM 749 N N . GLY A 1 99 ? -4.558 -14.669 11.162 1.00 71.88 99 GLY A N 1
ATOM 750 C CA . GLY A 1 99 ? -5.792 -15.403 11.473 1.00 71.88 99 GLY A CA 1
ATOM 751 C C . GLY A 1 99 ? -6.204 -15.422 12.953 1.00 71.88 99 GLY A C 1
ATOM 752 O O . GLY A 1 99 ? -7.275 -15.929 13.276 1.00 71.88 99 GLY A O 1
ATOM 753 N N . LYS A 1 100 ? -5.408 -14.850 13.866 1.00 78.62 100 LYS A N 1
AT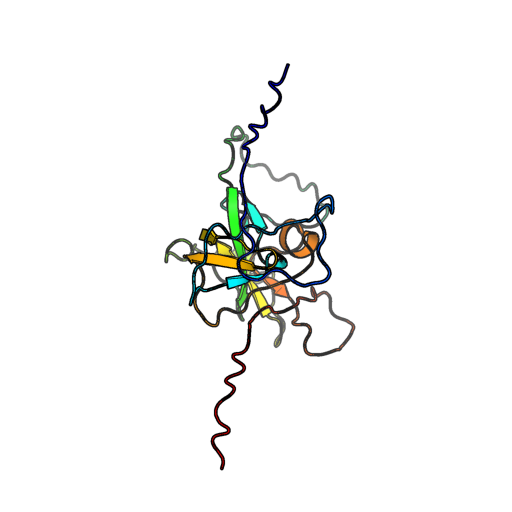OM 754 C CA . LYS A 1 100 ? -5.757 -14.709 15.288 1.00 78.62 100 LYS A CA 1
ATOM 755 C C . LYS A 1 100 ? -6.233 -13.292 15.581 1.00 78.62 100 LYS A C 1
ATOM 757 O O . LYS A 1 100 ? -5.505 -12.324 15.362 1.00 78.62 100 LYS A O 1
ATOM 762 N N . LEU A 1 101 ? -7.451 -13.174 16.101 1.00 79.69 101 LEU A N 1
ATOM 763 C CA . LEU A 1 101 ? -8.008 -11.902 16.549 1.00 79.69 101 LEU A CA 1
ATOM 764 C C . LEU A 1 101 ? -7.476 -11.577 17.950 1.00 79.69 101 LEU A C 1
ATOM 766 O O . LEU A 1 101 ? -7.619 -12.381 18.869 1.00 79.69 101 LEU A O 1
ATOM 770 N N . SER A 1 102 ? -6.861 -10.407 18.125 1.00 81.50 102 SER A N 1
ATOM 771 C CA . SER A 1 102 ? -6.417 -9.953 19.446 1.00 81.50 102 SER A CA 1
ATOM 772 C C . SER A 1 102 ? -7.611 -9.691 20.371 1.00 81.50 102 SER A C 1
ATOM 774 O O . SER A 1 102 ? -8.576 -9.048 19.950 1.00 81.50 102 SER A O 1
ATOM 776 N N . GLU A 1 103 ? -7.517 -10.094 21.638 1.00 67.62 103 GLU A N 1
ATOM 777 C CA . GLU A 1 103 ? -8.551 -9.807 22.637 1.00 67.62 103 GLU A CA 1
ATOM 778 C C . GLU A 1 103 ? -8.724 -8.296 22.845 1.00 67.62 103 GLU A C 1
ATOM 780 O O . GLU A 1 103 ? -7.756 -7.541 22.989 1.00 67.62 103 GLU A O 1
ATOM 785 N N . MET A 1 104 ? -9.978 -7.845 22.841 1.00 64.31 104 MET A N 1
ATOM 786 C CA . MET A 1 104 ? -10.326 -6.454 23.093 1.00 64.31 104 MET A CA 1
ATOM 787 C C . MET A 1 104 ? -10.555 -6.253 24.593 1.00 64.31 104 MET A C 1
ATOM 789 O O . MET A 1 104 ? -11.414 -6.900 25.183 1.00 64.31 104 MET A O 1
ATOM 793 N N . ASP A 1 105 ? -9.858 -5.297 25.210 1.00 57.91 105 ASP A N 1
ATOM 794 C CA . ASP A 1 105 ? -10.231 -4.808 26.540 1.00 57.91 105 ASP A CA 1
ATOM 795 C C . ASP A 1 105 ? -11.619 -4.140 26.463 1.00 57.91 105 ASP A C 1
ATOM 797 O O . ASP A 1 105 ? -11.743 -2.973 26.067 1.00 57.91 105 ASP A O 1
ATOM 801 N N . GLU A 1 106 ? -12.675 -4.844 26.885 1.00 51.94 106 GLU A N 1
ATOM 802 C CA . GLU A 1 106 ? -14.068 -4.356 26.888 1.00 51.94 106 GLU A CA 1
ATOM 803 C C . GLU A 1 106 ? -14.230 -2.996 27.604 1.00 51.94 106 GLU A C 1
ATOM 805 O O . GLU A 1 106 ? -15.131 -2.204 27.305 1.00 51.94 106 GLU A O 1
ATOM 810 N N . LYS A 1 107 ? -13.311 -2.665 28.524 1.00 51.69 107 LYS A N 1
ATOM 811 C CA . LYS A 1 107 ? -13.262 -1.377 29.235 1.00 51.69 107 LYS A CA 1
ATOM 812 C C . LYS A 1 107 ? -12.884 -0.183 28.344 1.00 51.69 107 LYS A C 1
ATOM 814 O O . LYS A 1 107 ? -13.310 0.933 28.647 1.00 51.69 107 LYS A O 1
ATOM 819 N N . LYS A 1 108 ? -12.127 -0.372 27.253 1.00 50.84 108 LYS A N 1
ATOM 820 C CA . LYS A 1 108 ? -11.796 0.699 26.285 1.00 50.84 108 LYS A CA 1
ATOM 821 C C . LYS A 1 108 ? -12.870 0.870 25.204 1.00 50.84 108 LYS A C 1
ATOM 823 O O . LYS A 1 108 ? -13.078 1.995 24.751 1.00 50.84 108 LYS A O 1
ATOM 828 N N . GLY A 1 109 ? -13.600 -0.195 24.858 1.00 46.84 109 GLY A N 1
ATOM 829 C CA . GLY A 1 109 ? -14.677 -0.163 23.856 1.00 46.84 109 GLY A CA 1
ATOM 830 C C . GLY A 1 109 ? -15.839 0.776 24.214 1.00 46.84 109 GLY A C 1
ATOM 831 O O . GLY A 1 109 ? -16.410 1.421 23.339 1.00 46.84 109 GLY A O 1
ATOM 832 N N . LYS A 1 110 ? -16.132 0.964 25.511 1.00 45.06 110 LYS A N 1
ATOM 833 C CA . LYS A 1 110 ? -17.245 1.817 25.980 1.00 45.06 110 LYS A CA 1
ATOM 834 C C . LYS A 1 110 ? -17.076 3.325 25.721 1.00 45.06 110 LYS A C 1
ATOM 836 O O . LYS A 1 110 ? -18.048 4.062 25.875 1.00 45.06 110 LYS A O 1
ATOM 841 N N . LYS A 1 111 ? -15.878 3.809 25.354 1.00 48.72 111 LYS A N 1
ATOM 842 C CA . LYS A 1 111 ? -15.623 5.250 25.126 1.00 48.72 111 LYS A CA 1
ATOM 843 C C . LYS A 1 111 ? -15.820 5.716 23.681 1.00 48.72 111 LYS A C 1
ATOM 845 O O . LYS A 1 111 ? -16.053 6.907 23.489 1.00 48.72 111 LYS A O 1
ATOM 850 N N . ASN A 1 112 ? -15.810 4.818 22.697 1.00 53.88 112 ASN A N 1
ATOM 851 C CA . ASN A 1 112 ? -16.107 5.166 21.306 1.00 53.88 112 ASN A CA 1
ATOM 852 C C . ASN A 1 112 ? -17.542 4.744 20.982 1.00 53.88 112 ASN A C 1
ATOM 854 O O . ASN A 1 112 ? -17.773 3.688 20.402 1.00 53.88 112 ASN A O 1
ATOM 858 N N . LYS A 1 113 ? -18.526 5.566 21.372 1.00 58.19 113 LYS A N 1
ATOM 859 C CA . LYS A 1 113 ? -19.876 5.433 20.812 1.00 58.19 113 LYS A CA 1
ATOM 860 C C . LYS A 1 113 ? -19.780 5.727 19.320 1.00 58.19 113 LYS A C 1
ATOM 862 O O . LYS A 1 113 ? -19.606 6.880 18.933 1.00 58.19 113 LYS A O 1
ATOM 867 N N . VAL A 1 114 ? -19.853 4.679 18.510 1.00 63.84 114 VAL A N 1
ATOM 868 C CA . VAL A 1 114 ? -19.960 4.812 17.062 1.00 63.84 114 VAL A CA 1
ATOM 869 C C . VAL A 1 114 ? -21.328 5.447 16.770 1.00 63.84 114 VAL A C 1
ATOM 871 O O . VAL A 1 114 ? -22.340 4.944 17.270 1.00 63.84 114 VAL A O 1
ATOM 874 N N . PRO A 1 115 ? -21.393 6.591 16.065 1.00 68.69 115 PRO A N 1
ATOM 875 C CA . PRO A 1 115 ? -22.668 7.160 15.642 1.00 68.69 115 PRO A CA 1
ATOM 876 C C . PRO A 1 115 ? -23.402 6.171 14.725 1.00 68.69 115 PRO A C 1
ATOM 878 O O . PRO A 1 115 ? -22.768 5.315 14.120 1.00 68.69 115 PRO A O 1
ATOM 881 N N . LYS A 1 116 ? -24.732 6.285 14.597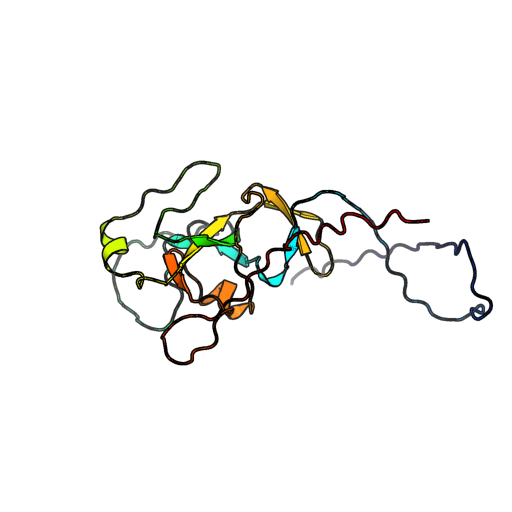 1.00 63.19 116 LYS A N 1
ATOM 882 C CA . LYS A 1 116 ? -25.560 5.318 13.838 1.00 63.19 116 LYS A CA 1
ATOM 883 C C . LYS A 1 116 ? -25.076 5.057 12.397 1.00 63.19 116 LYS A C 1
ATOM 885 O O . LYS A 1 116 ? -25.334 3.974 11.893 1.00 63.19 116 LYS A O 1
ATOM 890 N N . ASN A 1 117 ? -24.347 6.007 11.797 1.00 66.31 117 ASN A N 1
ATOM 891 C CA . ASN A 1 117 ? -23.766 5.916 10.450 1.00 66.31 117 ASN A CA 1
ATOM 892 C C . ASN A 1 117 ? -22.227 6.063 10.432 1.00 66.31 117 ASN A C 1
ATOM 894 O O . ASN A 1 117 ? -21.638 6.292 9.379 1.00 66.31 117 ASN A O 1
ATOM 898 N N . GLY A 1 118 ? -21.560 6.018 11.589 1.00 73.44 118 GLY A N 1
ATOM 899 C CA . GLY A 1 118 ? -20.101 6.102 11.646 1.00 73.44 118 GLY A CA 1
ATOM 900 C C . GLY A 1 118 ? -19.471 4.749 11.345 1.00 73.44 118 GLY A C 1
ATOM 901 O O . GLY A 1 118 ? -19.906 3.746 11.898 1.00 73.44 118 GLY A O 1
ATOM 902 N N . LYS A 1 119 ? -18.414 4.721 10.532 1.00 86.38 119 LYS A N 1
ATOM 903 C CA . LYS A 1 119 ? -17.530 3.552 10.437 1.00 86.38 119 LYS A CA 1
ATOM 904 C C . LYS A 1 119 ? -16.333 3.743 11.366 1.00 86.38 119 LYS A C 1
ATOM 906 O O . LYS A 1 119 ? -15.987 4.868 11.739 1.00 86.38 119 LYS A O 1
ATOM 911 N N . VAL A 1 120 ? -15.689 2.652 11.750 1.00 89.50 120 VAL A N 1
ATOM 912 C CA . VAL A 1 120 ? -14.399 2.661 12.444 1.00 89.50 120 VAL A CA 1
ATOM 913 C C . VAL A 1 120 ? -13.308 2.109 11.542 1.00 89.50 120 VAL A C 1
ATOM 915 O O . VAL A 1 120 ? -13.588 1.431 10.559 1.00 89.50 120 VAL A O 1
ATOM 918 N N . VAL A 1 121 ? -12.054 2.399 11.882 1.00 90.56 121 VAL A N 1
ATOM 919 C CA . VAL A 1 121 ? -10.899 1.810 11.198 1.00 90.56 121 VAL A CA 1
ATOM 920 C C . VAL A 1 121 ? -10.230 0.737 12.045 1.00 90.56 121 VAL A C 1
ATOM 922 O O . VAL A 1 121 ? -9.908 0.957 13.218 1.00 90.56 121 VAL A O 1
ATOM 925 N N . HIS A 1 122 ? -9.972 -0.423 11.454 1.00 92.06 122 HIS A N 1
ATOM 926 C CA . HIS A 1 122 ? -9.156 -1.474 12.048 1.00 92.06 122 HIS A CA 1
ATOM 927 C C . HIS A 1 122 ? -7.756 -1.453 11.452 1.00 92.06 122 HIS A C 1
ATOM 929 O O . HIS A 1 122 ? -7.584 -1.225 10.262 1.00 92.06 122 HIS A O 1
ATOM 935 N N . ILE A 1 123 ? -6.752 -1.676 12.299 1.00 92.44 123 ILE A N 1
ATOM 936 C CA . ILE A 1 123 ? -5.392 -1.897 11.819 1.00 92.44 123 ILE A CA 1
ATOM 937 C C . ILE A 1 123 ? -5.357 -3.300 11.230 1.00 92.44 123 ILE A C 1
ATOM 939 O O . ILE A 1 123 ? -5.868 -4.235 11.852 1.00 92.44 123 ILE A O 1
ATOM 943 N N . ARG A 1 124 ? -4.742 -3.437 10.061 1.00 93.25 124 ARG A N 1
ATOM 944 C CA . ARG A 1 124 ? -4.469 -4.724 9.441 1.00 93.25 124 ARG A CA 1
ATOM 945 C C . ARG A 1 124 ? -2.998 -4.783 9.034 1.00 93.25 124 ARG A C 1
ATOM 947 O O . ARG A 1 124 ? -2.619 -4.058 8.116 1.00 93.25 124 ARG A O 1
ATOM 954 N N . PRO A 1 125 ? -2.165 -5.581 9.725 1.00 94.31 125 PRO A N 1
ATOM 955 C CA . PRO A 1 125 ? -0.816 -5.869 9.263 1.00 94.31 125 PRO A CA 1
ATOM 956 C C . PRO A 1 125 ? -0.872 -6.570 7.910 1.00 94.31 125 PRO A C 1
ATOM 958 O O . PRO A 1 125 ? -1.725 -7.436 7.706 1.00 94.31 125 PRO A O 1
ATOM 961 N N . VAL A 1 126 ? 0.020 -6.180 7.010 1.00 94.62 126 VAL A N 1
ATOM 962 C CA . VAL A 1 126 ? 0.109 -6.734 5.658 1.00 94.62 126 VAL A CA 1
ATOM 963 C C . VAL A 1 126 ? 1.554 -7.051 5.325 1.00 94.62 126 VAL A C 1
ATOM 965 O O . VAL A 1 126 ? 2.471 -6.445 5.875 1.00 94.62 126 VAL A O 1
ATOM 968 N N . GLU A 1 127 ? 1.737 -7.994 4.415 1.00 95.00 127 GLU A N 1
ATOM 969 C CA . GLU A 1 127 ? 3.019 -8.247 3.769 1.00 95.00 127 GLU A CA 1
ATOM 970 C C . GLU A 1 127 ? 2.920 -7.769 2.324 1.00 95.00 127 GLU A C 1
ATOM 972 O O . GLU A 1 127 ? 2.024 -8.206 1.594 1.00 95.00 127 GLU A O 1
ATOM 977 N N . VAL A 1 128 ? 3.805 -6.853 1.927 1.00 95.56 128 VAL A N 1
ATOM 978 C CA . VAL A 1 128 ? 3.829 -6.310 0.564 1.00 95.56 128 VAL A CA 1
ATOM 979 C C . VAL A 1 128 ? 4.947 -6.926 -0.271 1.00 95.56 128 VAL A C 1
ATOM 981 O O . VAL A 1 128 ? 5.997 -7.311 0.242 1.00 95.56 128 VAL A O 1
ATOM 984 N N . GLY A 1 129 ? 4.697 -7.032 -1.573 1.00 93.75 129 GLY A N 1
ATOM 985 C CA . GLY A 1 129 ? 5.633 -7.552 -2.562 1.00 93.75 129 GLY A CA 1
ATOM 986 C C . GLY A 1 129 ? 6.223 -6.454 -3.437 1.00 93.75 129 GLY A C 1
ATOM 987 O O . GLY A 1 129 ? 6.722 -5.437 -2.950 1.00 93.75 129 GLY A O 1
ATOM 988 N N . ILE A 1 130 ? 6.177 -6.674 -4.751 1.00 93.06 130 ILE A N 1
ATOM 989 C CA . ILE A 1 130 ? 6.705 -5.729 -5.738 1.00 93.06 130 ILE A CA 1
ATOM 990 C C . ILE A 1 130 ? 5.945 -4.402 -5.637 1.00 93.06 130 ILE A C 1
ATOM 992 O O . ILE A 1 130 ? 4.719 -4.365 -5.504 1.00 93.06 130 ILE A O 1
ATOM 996 N N . SER A 1 131 ? 6.680 -3.297 -5.722 1.00 92.06 131 SER A N 1
ATOM 997 C CA . SER A 1 131 ? 6.116 -1.955 -5.779 1.00 92.06 131 SER A CA 1
ATOM 998 C C . SER A 1 131 ? 6.200 -1.376 -7.187 1.00 92.06 131 SER A C 1
ATOM 1000 O O . SER A 1 131 ? 7.148 -1.603 -7.937 1.00 92.06 131 SER A O 1
ATOM 1002 N N . SER A 1 132 ? 5.180 -0.605 -7.538 1.00 90.50 132 SER A N 1
ATOM 1003 C CA . SER A 1 132 ? 5.147 0.257 -8.717 1.00 90.50 132 SER A CA 1
ATOM 1004 C C . SER A 1 132 ? 5.243 1.723 -8.285 1.00 90.50 132 SER A C 1
ATOM 1006 O O . SER A 1 132 ? 5.363 2.031 -7.100 1.00 90.50 132 SER A O 1
ATOM 1008 N N . GLU A 1 133 ? 5.141 2.653 -9.233 1.00 89.62 133 GLU A N 1
ATOM 1009 C CA . GLU A 1 133 ? 5.114 4.090 -8.927 1.00 89.62 133 GLU A CA 1
ATOM 1010 C C . GLU A 1 133 ? 3.870 4.526 -8.138 1.00 89.62 133 GLU A C 1
ATOM 1012 O O . GLU A 1 133 ? 3.878 5.580 -7.503 1.00 89.62 133 GLU A O 1
ATOM 1017 N N . THR A 1 134 ? 2.789 3.740 -8.183 1.00 90.50 134 THR A N 1
ATOM 1018 C CA . THR A 1 134 ? 1.486 4.127 -7.615 1.00 90.50 134 THR A CA 1
ATOM 1019 C C . THR A 1 134 ? 0.915 3.118 -6.617 1.00 90.50 134 THR A C 1
ATOM 1021 O O . THR A 1 134 ? 0.163 3.517 -5.722 1.00 90.50 134 THR A O 1
ATOM 1024 N N . HIS A 1 135 ? 1.293 1.840 -6.718 1.00 93.88 135 HIS A N 1
ATOM 1025 C CA . HIS A 1 135 ? 0.714 0.734 -5.949 1.00 93.88 135 HIS A CA 1
ATOM 1026 C C . HIS A 1 135 ? 1.762 -0.246 -5.410 1.00 93.88 135 HIS A C 1
ATOM 1028 O O . HIS A 1 135 ? 2.819 -0.428 -6.014 1.00 93.88 135 HIS A O 1
ATOM 1034 N N . TYR A 1 136 ? 1.415 -0.925 -4.318 1.00 94.88 136 TYR A N 1
ATOM 1035 C CA . TYR A 1 136 ? 2.112 -2.101 -3.796 1.00 94.88 136 TYR A CA 1
ATOM 1036 C C . TYR A 1 136 ? 1.302 -3.366 -4.070 1.00 94.88 136 TYR A C 1
ATOM 1038 O O . TYR A 1 136 ? 0.087 -3.359 -3.877 1.00 94.88 136 TYR A O 1
ATOM 1046 N N . GLU A 1 137 ? 1.976 -4.448 -4.454 1.00 95.00 137 GLU A N 1
ATOM 1047 C CA . GLU A 1 137 ? 1.434 -5.806 -4.371 1.00 95.00 137 GLU A CA 1
ATOM 1048 C C . GLU A 1 137 ? 1.217 -6.185 -2.900 1.00 95.00 137 GLU A C 1
ATOM 1050 O O . GLU A 1 137 ? 2.095 -5.963 -2.067 1.00 95.00 137 GLU A O 1
ATOM 1055 N N . VAL A 1 138 ? 0.081 -6.800 -2.587 1.00 96.06 138 VAL A N 1
ATOM 1056 C CA . VAL A 1 138 ? -0.206 -7.397 -1.282 1.00 96.06 138 VAL A CA 1
ATOM 1057 C C . VAL A 1 138 ? -0.095 -8.910 -1.400 1.00 96.06 138 VAL A C 1
ATOM 1059 O O . VAL A 1 138 ? -0.799 -9.530 -2.192 1.00 96.06 138 VAL A O 1
ATOM 1062 N N . ILE A 1 139 ? 0.783 -9.499 -0.591 1.00 94.62 139 ILE A N 1
ATOM 1063 C CA . ILE A 1 139 ? 1.007 -10.947 -0.533 1.00 94.62 139 ILE A CA 1
ATOM 1064 C C . ILE A 1 139 ? 0.080 -11.570 0.513 1.00 94.62 139 ILE A C 1
ATOM 1066 O O . ILE A 1 139 ? -0.548 -12.595 0.258 1.00 94.62 139 ILE A O 1
ATOM 1070 N N . THR A 1 140 ? -0.017 -10.957 1.698 1.00 93.62 140 THR A N 1
ATOM 1071 C CA . THR A 1 140 ? -0.873 -11.443 2.788 1.00 93.62 140 THR A CA 1
ATOM 1072 C C . THR A 1 140 ? -1.472 -10.305 3.613 1.00 93.62 140 THR A C 1
ATOM 1074 O O . THR A 1 140 ? -0.958 -9.185 3.649 1.00 93.62 140 THR A O 1
ATOM 1077 N N . GLY A 1 141 ? -2.562 -10.613 4.320 1.00 90.69 141 GLY A N 1
ATOM 1078 C CA . GLY A 1 141 ? -3.164 -9.744 5.335 1.00 90.69 141 GLY A CA 1
ATOM 1079 C C . GLY A 1 141 ? -4.448 -9.041 4.899 1.00 90.69 141 GLY A C 1
ATOM 1080 O O . GLY A 1 141 ? -5.228 -8.655 5.773 1.00 90.69 141 GLY A O 1
ATOM 1081 N N . LEU A 1 142 ? -4.711 -8.942 3.596 1.00 92.69 142 LEU A N 1
ATOM 1082 C CA . LEU A 1 142 ? -5.957 -8.412 3.035 1.00 92.69 142 LEU A CA 1
ATOM 1083 C C . LEU A 1 142 ? -6.631 -9.436 2.137 1.00 92.69 142 LEU A C 1
ATOM 1085 O O . LEU A 1 142 ? -5.949 -10.221 1.479 1.00 92.69 142 LEU A O 1
ATOM 1089 N N . ASP A 1 143 ? -7.954 -9.356 2.101 1.00 90.75 143 ASP A N 1
ATOM 1090 C CA . ASP A 1 143 ? -8.800 -10.140 1.215 1.00 90.75 143 ASP A CA 1
ATOM 1091 C C . ASP A 1 143 ? -9.439 -9.226 0.156 1.00 90.75 143 ASP A C 1
ATOM 1093 O O . ASP A 1 143 ? -9.585 -8.012 0.346 1.00 90.75 143 ASP A O 1
ATOM 1097 N N . GLU A 1 144 ? -9.830 -9.799 -0.982 1.00 89.25 144 GLU A N 1
ATOM 1098 C CA . GLU A 1 144 ? -10.570 -9.060 -2.006 1.00 89.25 144 GLU A CA 1
ATOM 1099 C C . GLU A 1 144 ? -11.886 -8.506 -1.438 1.00 89.25 144 GLU A C 1
ATOM 1101 O O . GLU A 1 144 ? -12.622 -9.184 -0.720 1.00 89.25 144 GLU A O 1
ATOM 1106 N N . GLY A 1 145 ? -12.182 -7.246 -1.761 1.00 88.00 145 GLY A N 1
ATOM 1107 C CA . GLY A 1 145 ? -13.356 -6.535 -1.252 1.00 88.00 145 GLY A CA 1
ATOM 1108 C C . GLY A 1 145 ? -13.149 -5.806 0.082 1.00 88.00 145 GLY A C 1
ATOM 1109 O O . GLY A 1 145 ? -14.038 -5.052 0.483 1.00 88.00 145 GLY A O 1
ATOM 1110 N N . ASP A 1 146 ? -11.993 -5.952 0.743 1.00 90.06 146 ASP A N 1
ATOM 1111 C CA . ASP A 1 146 ? -11.665 -5.150 1.925 1.00 90.06 146 ASP A CA 1
ATOM 1112 C C . ASP A 1 146 ? -11.621 -3.647 1.578 1.00 90.06 146 ASP A C 1
ATOM 1114 O O . ASP A 1 146 ? -10.838 -3.180 0.748 1.00 90.06 146 ASP A O 1
ATOM 1118 N N . GLU A 1 147 ? -12.446 -2.844 2.258 1.00 90.94 147 GLU A N 1
ATOM 1119 C CA . GLU A 1 147 ? -12.432 -1.389 2.100 1.00 90.94 147 GLU A CA 1
ATOM 1120 C C . GLU A 1 147 ? -11.254 -0.778 2.875 1.00 90.94 147 GLU A C 1
ATOM 1122 O O . GLU A 1 147 ? -11.314 -0.613 4.098 1.00 90.94 147 GLU A O 1
ATOM 1127 N N . ILE A 1 148 ? -10.192 -0.388 2.167 1.00 92.44 148 ILE A N 1
ATOM 1128 C CA . ILE A 1 148 ? -9.019 0.265 2.760 1.00 92.44 148 ILE A CA 1
ATOM 1129 C C . ILE A 1 148 ? -9.115 1.795 2.755 1.00 92.44 148 ILE A C 1
ATOM 1131 O O . ILE A 1 148 ? -9.728 2.432 1.893 1.00 92.44 148 ILE A O 1
ATOM 1135 N N . VAL A 1 149 ? -8.454 2.405 3.734 1.00 91.06 149 VAL A N 1
ATOM 1136 C CA . VAL A 1 149 ? -8.359 3.856 3.888 1.00 91.06 149 VAL A CA 1
ATOM 1137 C C . VAL A 1 149 ? -7.149 4.400 3.139 1.00 91.06 149 VAL A C 1
ATOM 1139 O O . VAL A 1 149 ? -6.016 3.999 3.405 1.00 91.06 149 VAL A O 1
ATOM 1142 N N . THR A 1 150 ? -7.375 5.397 2.286 1.00 90.81 150 THR A N 1
ATOM 1143 C CA . THR A 1 150 ? -6.321 6.191 1.646 1.00 90.81 150 THR A CA 1
ATOM 1144 C C . THR A 1 150 ? -6.353 7.641 2.138 1.00 90.81 150 THR A C 1
ATOM 1146 O O . THR A 1 150 ? -7.394 8.187 2.529 1.00 90.81 150 THR A O 1
ATOM 1149 N N . GLY A 1 151 ? -5.188 8.293 2.157 1.00 86.81 151 GLY A N 1
ATOM 1150 C CA . GLY A 1 151 ? -5.103 9.715 2.478 1.00 86.81 151 GLY A CA 1
ATOM 1151 C C . GLY A 1 151 ? -3.679 10.229 2.654 1.00 86.81 151 GLY A C 1
ATOM 1152 O O . GLY A 1 151 ? -2.699 9.562 2.341 1.00 86.81 151 GLY A O 1
ATOM 1153 N N . SER A 1 152 ? -3.555 11.452 3.180 1.00 87.81 152 SER A N 1
ATOM 1154 C CA . SER A 1 152 ? -2.237 12.038 3.451 1.00 87.81 152 SER A CA 1
ATOM 1155 C C . SER A 1 152 ? -1.423 11.168 4.415 1.00 87.81 152 SER A C 1
ATOM 1157 O O . SER A 1 152 ? -1.971 10.625 5.379 1.00 87.81 152 SER A O 1
ATOM 1159 N N . TYR A 1 153 ? -0.098 11.151 4.236 1.00 85.50 153 TYR A N 1
ATOM 1160 C CA . TYR A 1 153 ? 0.823 10.446 5.132 1.00 85.50 153 TYR A CA 1
ATOM 1161 C C . TYR A 1 153 ? 0.565 10.765 6.612 1.00 85.50 153 TYR A C 1
ATOM 1163 O O . TYR A 1 153 ? 0.587 9.887 7.468 1.00 85.50 153 TYR A O 1
ATOM 1171 N N . ARG A 1 154 ? 0.258 12.026 6.937 1.00 85.88 154 ARG A N 1
ATOM 1172 C CA . ARG A 1 154 ? -0.032 12.439 8.313 1.00 85.88 154 ARG A CA 1
ATOM 1173 C C . ARG A 1 154 ? -1.283 11.757 8.874 1.00 85.88 154 ARG A C 1
ATOM 1175 O O . ARG A 1 154 ? -1.250 11.309 10.021 1.00 85.88 154 ARG A O 1
ATOM 1182 N N . ALA A 1 155 ? -2.348 11.665 8.079 1.00 85.56 155 AL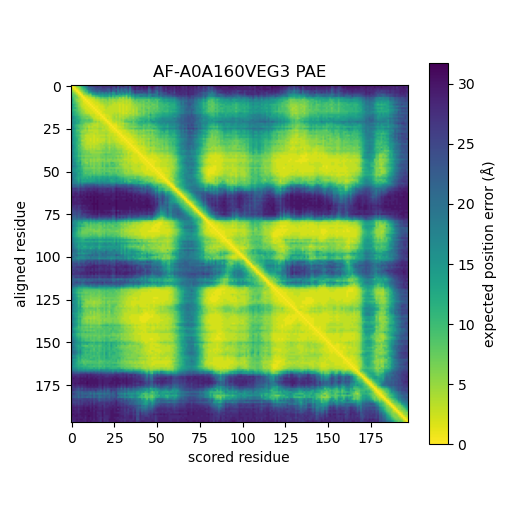A A N 1
ATOM 1183 C CA . ALA A 1 155 ? -3.589 11.027 8.498 1.00 85.56 155 ALA A CA 1
ATOM 1184 C C . ALA A 1 155 ? -3.344 9.548 8.825 1.00 85.56 155 ALA A C 1
ATOM 1186 O O . ALA A 1 155 ? -3.599 9.125 9.951 1.00 85.56 155 ALA A O 1
ATOM 1187 N N . ILE A 1 156 ? -2.753 8.796 7.892 1.00 88.31 156 ILE A N 1
ATOM 1188 C CA . ILE A 1 156 ? -2.503 7.356 8.054 1.00 88.31 156 ILE A CA 1
ATOM 1189 C C . ILE A 1 156 ? -1.391 7.044 9.058 1.00 88.31 156 ILE A C 1
ATOM 1191 O O . ILE A 1 156 ? -1.482 6.051 9.762 1.00 88.31 156 ILE A O 1
ATOM 1195 N N . SER A 1 157 ? -0.361 7.880 9.206 1.00 85.50 157 SER A N 1
ATOM 1196 C CA . SER A 1 157 ? 0.797 7.580 10.065 1.00 85.50 157 SER A CA 1
ATOM 1197 C C . SER A 1 157 ? 0.651 8.106 11.496 1.00 85.50 157 SER A C 1
ATOM 1199 O O . SER A 1 157 ? 1.176 7.499 12.428 1.00 85.50 157 SER A O 1
ATOM 1201 N N . LYS A 1 158 ? -0.071 9.217 11.704 1.00 84.44 158 LYS A N 1
ATOM 1202 C CA . LYS A 1 158 ? -0.106 9.905 13.007 1.00 84.44 158 LYS A CA 1
ATOM 1203 C C . LYS A 1 158 ? -1.493 10.062 13.592 1.00 84.44 158 LYS A C 1
ATOM 1205 O O . LYS A 1 158 ? -1.629 9.965 14.805 1.00 84.44 158 LYS A O 1
ATOM 1210 N N . ASP A 1 159 ? -2.492 10.345 12.765 1.00 85.56 159 ASP A N 1
ATOM 1211 C CA . ASP A 1 159 ? -3.800 10.718 13.291 1.00 85.56 159 ASP A CA 1
ATOM 1212 C C . ASP A 1 159 ? -4.734 9.505 13.414 1.00 85.56 159 ASP A C 1
ATOM 1214 O O . ASP A 1 159 ? -5.510 9.433 14.367 1.00 85.56 159 ASP A O 1
ATOM 1218 N N . LEU A 1 160 ? -4.680 8.538 12.495 1.00 87.88 160 LEU A N 1
ATOM 1219 C CA . LEU A 1 160 ? -5.475 7.313 12.580 1.00 87.88 160 LEU A CA 1
ATOM 1220 C C . LEU A 1 160 ? -4.927 6.359 13.648 1.00 87.88 160 LEU A C 1
ATOM 1222 O O . LEU A 1 160 ? -3.723 6.112 13.763 1.00 87.88 160 LEU A O 1
ATOM 1226 N N . SER A 1 161 ? -5.841 5.799 14.429 1.00 89.19 161 SER A N 1
ATOM 1227 C CA . SER A 1 161 ? -5.577 4.782 15.442 1.00 89.19 161 SER A CA 1
ATOM 1228 C C . SER A 1 161 ? -6.620 3.683 15.314 1.00 89.19 161 SER A C 1
ATOM 1230 O O . SER A 1 161 ? -7.703 3.913 14.776 1.00 89.19 161 SER A O 1
ATOM 1232 N N . HIS A 1 162 ? -6.318 2.501 15.838 1.00 89.31 162 HIS A N 1
ATOM 1233 C CA . HIS A 1 162 ? -7.269 1.398 15.855 1.00 89.31 162 HIS A CA 1
ATOM 1234 C C . HIS A 1 162 ? -8.595 1.804 16.530 1.00 89.31 162 HIS A C 1
ATOM 1236 O O . HIS A 1 162 ? -8.594 2.540 17.521 1.00 89.31 162 HIS A O 1
ATOM 1242 N N . ASN A 1 163 ? -9.719 1.348 15.972 1.00 88.38 163 ASN A N 1
ATOM 1243 C CA . ASN A 1 163 ? -11.090 1.633 16.408 1.00 88.38 163 ASN A CA 1
ATOM 1244 C C . ASN A 1 163 ? -11.491 3.117 16.378 1.00 88.38 163 ASN A C 1
ATOM 1246 O O . ASN A 1 163 ? -12.472 3.517 17.015 1.00 88.38 163 ASN A O 1
ATOM 1250 N N . LYS A 1 164 ? -10.745 3.963 15.659 1.00 87.19 164 LYS A N 1
ATOM 1251 C CA . LYS A 1 164 ? -11.092 5.375 15.496 1.00 87.19 164 LYS A CA 1
ATOM 1252 C C . LYS A 1 164 ? -12.270 5.523 14.538 1.00 87.19 164 LYS A C 1
ATOM 1254 O O . LYS A 1 164 ? -12.271 4.918 13.473 1.00 87.19 164 LYS A O 1
ATOM 1259 N N . VAL A 1 165 ? -13.240 6.354 14.915 1.00 86.38 165 VAL A N 1
ATOM 1260 C CA . VAL A 1 165 ? -14.392 6.688 14.068 1.00 86.38 165 VAL A CA 1
ATOM 1261 C C . VAL A 1 165 ? -13.944 7.580 12.909 1.00 86.38 165 VAL A C 1
ATOM 1263 O O . VAL A 1 165 ? -13.210 8.553 13.113 1.00 86.38 165 VAL A O 1
ATOM 1266 N N . VAL A 1 166 ? -14.402 7.255 11.705 1.00 84.88 166 VAL A N 1
ATOM 1267 C CA . VAL A 1 166 ? -14.134 7.985 10.462 1.00 84.88 166 VAL A CA 1
ATOM 1268 C C . VAL A 1 166 ? -15.426 8.190 9.678 1.00 84.88 166 VAL A C 1
ATOM 1270 O O . VAL A 1 166 ? -16.414 7.481 9.881 1.00 84.88 166 VAL A O 1
ATOM 1273 N N . THR A 1 167 ? -15.415 9.172 8.781 1.00 80.38 167 THR A N 1
ATOM 1274 C CA . THR A 1 167 ? -16.517 9.438 7.856 1.00 80.38 167 THR A CA 1
ATOM 1275 C C . THR A 1 167 ? -16.027 9.290 6.420 1.00 80.38 167 THR A C 1
ATOM 1277 O O . THR A 1 167 ? -14.954 9.768 6.043 1.00 80.38 167 THR A O 1
ATOM 1280 N N . THR A 1 168 ? -16.806 8.588 5.604 1.00 72.00 168 THR A N 1
ATOM 1281 C CA . THR A 1 168 ? -16.483 8.331 4.200 1.00 72.00 168 THR A CA 1
ATOM 1282 C C . THR A 1 168 ? -16.876 9.532 3.346 1.00 72.00 168 THR A C 1
ATOM 1284 O O . THR A 1 168 ? -17.992 10.031 3.457 1.00 72.00 168 THR A O 1
ATOM 1287 N N . GLY A 1 169 ? -15.982 10.000 2.473 1.00 61.81 169 GLY A N 1
ATOM 1288 C CA . GLY A 1 169 ? -16.175 11.229 1.693 1.00 61.81 169 GLY A CA 1
ATOM 1289 C C . GLY A 1 169 ? -17.202 11.186 0.551 1.00 61.81 169 GLY A C 1
ATOM 1290 O O . GLY A 1 169 ? -17.143 12.068 -0.298 1.00 61.81 169 GLY A O 1
ATOM 1291 N N . LYS A 1 170 ? -18.111 10.201 0.483 1.00 54.44 170 LYS A N 1
ATOM 1292 C CA . LYS A 1 170 ? -19.126 10.125 -0.589 1.00 54.44 170 LYS A CA 1
ATOM 1293 C C . LYS A 1 170 ? -20.355 11.012 -0.358 1.00 54.44 170 LYS A C 1
ATOM 1295 O O . LYS A 1 170 ? -21.003 11.359 -1.334 1.00 54.44 170 LYS A O 1
ATOM 1300 N N . ASP A 1 171 ? -20.602 11.464 0.871 1.00 41.22 171 ASP A N 1
ATOM 1301 C CA . ASP A 1 171 ? -21.728 12.348 1.186 1.00 41.22 171 ASP A CA 1
ATOM 1302 C C . ASP A 1 171 ? -21.232 13.675 1.775 1.00 41.22 171 ASP A C 1
ATOM 1304 O O . ASP A 1 171 ? -20.709 13.760 2.891 1.00 41.22 171 ASP A O 1
ATOM 1308 N N . GLY A 1 172 ? -21.357 14.733 0.973 1.00 40.16 172 GLY A N 1
ATOM 1309 C CA . GLY A 1 172 ? -21.005 16.098 1.339 1.00 40.16 172 GLY A CA 1
ATOM 1310 C C . GLY A 1 172 ? -21.972 16.678 2.370 1.00 40.16 172 GLY A C 1
ATOM 1311 O O . GLY A 1 172 ? -23.052 17.143 2.026 1.00 40.16 172 GLY A O 1
ATOM 1312 N N . GLY A 1 173 ? -21.548 16.712 3.632 1.00 35.53 173 GLY A N 1
ATOM 1313 C CA . GLY A 1 173 ? -22.188 17.484 4.695 1.00 35.53 173 GLY A CA 1
ATOM 1314 C C . GLY A 1 173 ? -21.154 17.921 5.726 1.00 35.53 173 GLY A C 1
ATOM 1315 O O . GLY A 1 173 ? -20.571 17.097 6.426 1.00 35.53 173 GLY A O 1
ATOM 1316 N N . ASP A 1 174 ? -20.868 19.219 5.782 1.00 46.47 174 ASP A N 1
ATOM 1317 C CA . ASP A 1 174 ? -19.942 19.810 6.746 1.00 46.47 174 ASP A CA 1
ATOM 1318 C C . ASP A 1 174 ? -20.596 19.925 8.134 1.00 46.47 174 ASP A C 1
ATOM 1320 O O . ASP A 1 174 ? -21.674 20.510 8.248 1.00 46.47 174 ASP A O 1
ATOM 1324 N N . LYS A 1 175 ? -19.895 19.399 9.159 1.00 41.38 175 LYS A N 1
ATOM 1325 C CA . LYS A 1 175 ? -20.034 19.576 10.630 1.00 41.38 175 LYS A CA 1
ATOM 1326 C C . LYS A 1 175 ? -20.184 18.275 11.435 1.00 41.38 175 LYS A C 1
ATOM 1328 O O . LYS A 1 175 ? -21.121 18.132 12.207 1.00 41.38 175 LYS A O 1
ATOM 1333 N N . GLU A 1 176 ? -19.184 17.396 11.405 1.00 41.78 176 GLU A N 1
ATOM 1334 C CA . GLU A 1 176 ? -18.918 16.484 12.532 1.00 41.78 176 GLU A CA 1
ATOM 1335 C C . GLU A 1 176 ? -17.409 16.307 12.746 1.00 41.78 176 GLU A C 1
ATOM 1337 O O . GLU A 1 176 ? -16.611 16.484 11.828 1.00 41.78 176 GLU A O 1
ATOM 1342 N N . LYS A 1 177 ? -16.998 15.978 13.980 1.00 44.19 177 LYS A N 1
ATOM 1343 C CA . LYS A 1 177 ? -15.601 15.744 14.404 1.00 44.19 177 LYS A CA 1
ATOM 1344 C C . LYS A 1 177 ? -15.017 14.435 13.819 1.00 44.19 177 LYS A C 1
ATOM 1346 O O . LYS A 1 177 ? -14.448 13.636 14.560 1.00 44.19 177 LYS A O 1
ATOM 1351 N N . GLY A 1 178 ? -15.193 14.193 12.522 1.00 48.19 178 GLY A N 1
ATOM 1352 C CA . GLY A 1 178 ? -14.752 12.996 11.802 1.00 48.19 178 GLY A CA 1
ATOM 1353 C C . GLY A 1 178 ? -13.579 13.280 10.861 1.00 48.19 178 GLY A C 1
ATOM 1354 O O . GLY A 1 178 ? -13.444 14.379 10.327 1.00 48.19 178 GLY A O 1
ATOM 1355 N N . PHE A 1 179 ? -12.708 12.289 10.667 1.00 57.53 179 PHE A N 1
ATOM 1356 C CA . PHE A 1 179 ? -11.682 12.336 9.622 1.00 57.53 179 PHE A CA 1
ATOM 1357 C C . PHE A 1 179 ? -12.329 11.982 8.280 1.00 57.53 179 PHE A C 1
ATOM 1359 O O . PHE A 1 179 ? -12.910 10.904 8.169 1.00 57.53 179 PHE A O 1
ATOM 1366 N N . ARG A 1 180 ? -12.203 12.869 7.282 1.00 58.59 180 ARG A N 1
ATOM 1367 C CA . ARG A 1 180 ? -12.552 12.580 5.882 1.00 58.59 180 ARG A CA 1
ATOM 1368 C C . ARG A 1 180 ? -11.473 11.674 5.287 1.00 58.59 180 ARG A C 1
ATOM 1370 O O . ARG A 1 180 ? -10.299 12.042 5.297 1.00 58.59 180 ARG A O 1
ATOM 1377 N N . ILE A 1 181 ? -11.875 10.511 4.788 1.00 67.88 181 ILE A N 1
ATOM 1378 C CA . ILE A 1 181 ? -10.992 9.543 4.125 1.00 67.88 181 ILE A CA 1
ATOM 1379 C C . ILE A 1 181 ? -11.420 9.315 2.675 1.00 67.88 181 ILE A C 1
ATOM 1381 O O . ILE A 1 181 ? -12.610 9.388 2.351 1.00 67.88 181 ILE A O 1
ATOM 1385 N N . GLN A 1 182 ? -10.445 9.038 1.814 1.00 69.62 182 GLN A N 1
ATOM 1386 C CA . GLN A 1 182 ? -10.690 8.505 0.479 1.00 69.62 182 GLN A CA 1
ATOM 1387 C C . GLN A 1 182 ? -10.706 6.973 0.584 1.00 69.62 182 GLN A C 1
ATOM 1389 O O . GLN A 1 182 ? -9.965 6.389 1.376 1.00 69.62 182 GLN A O 1
ATOM 1394 N N . ILE A 1 183 ? -11.624 6.331 -0.137 1.00 67.06 183 ILE A N 1
ATOM 1395 C CA . ILE A 1 183 ? -11.729 4.869 -0.179 1.00 67.06 183 ILE A CA 1
ATOM 1396 C C . ILE A 1 183 ? -11.063 4.437 -1.477 1.00 67.06 183 ILE A C 1
ATOM 1398 O O . ILE A 1 183 ? -11.538 4.798 -2.554 1.00 67.06 183 ILE A O 1
ATOM 1402 N N . GLY A 1 184 ? -9.952 3.716 -1.364 1.00 55.09 1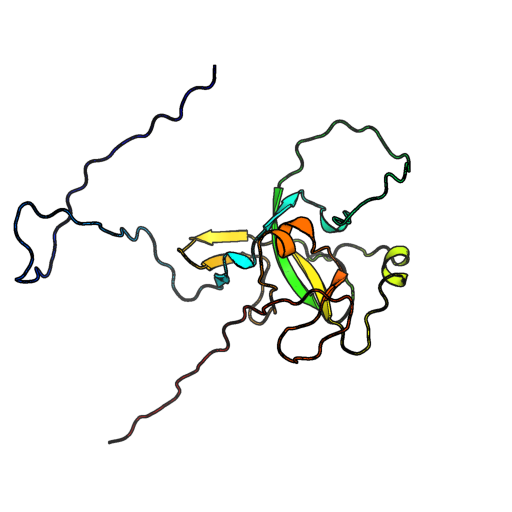84 GLY A N 1
ATOM 1403 C CA . GLY A 1 184 ? -9.236 3.154 -2.503 1.00 55.09 184 GLY A CA 1
ATOM 1404 C C . GLY A 1 184 ? -9.656 1.709 -2.717 1.00 55.09 184 GLY A C 1
ATOM 1405 O O . GLY A 1 184 ? -8.966 0.815 -2.253 1.00 55.09 184 GLY A O 1
ATOM 1406 N N . GLY A 1 185 ? -10.794 1.490 -3.371 1.00 50.84 185 GLY A N 1
ATOM 1407 C CA . GLY A 1 185 ? -11.167 0.184 -3.909 1.00 50.84 185 GLY A CA 1
ATOM 1408 C C . GLY A 1 185 ? -11.468 0.363 -5.387 1.00 50.84 185 GLY A C 1
ATOM 1409 O O . GLY A 1 185 ? -12.377 1.126 -5.727 1.00 50.84 185 GLY A O 1
ATOM 1410 N N . SER A 1 186 ? -10.685 -0.272 -6.256 1.00 45.41 186 SER A N 1
ATOM 1411 C CA . SER A 1 186 ? -11.013 -0.386 -7.675 1.00 45.41 186 SER A CA 1
ATOM 1412 C C . SER A 1 186 ? -12.327 -1.155 -7.776 1.00 45.41 186 SER A C 1
ATOM 1414 O O . SER A 1 186 ? -12.371 -2.354 -7.519 1.00 45.41 186 SER A O 1
ATOM 1416 N N . LYS A 1 187 ? -13.426 -0.461 -8.078 1.00 39.78 187 LYS A N 1
ATOM 1417 C CA . LYS A 1 187 ? -14.596 -1.148 -8.621 1.00 39.78 187 LYS A CA 1
ATOM 1418 C C . LYS A 1 187 ? -14.175 -1.674 -9.985 1.00 39.78 187 LYS A C 1
ATOM 1420 O O . LYS A 1 187 ? -13.750 -0.865 -10.804 1.00 39.78 187 LYS A O 1
ATOM 1425 N N . ASP A 1 188 ? -14.289 -2.982 -10.186 1.00 39.16 188 ASP A N 1
ATOM 1426 C CA . ASP A 1 188 ? -14.252 -3.600 -11.507 1.00 39.16 188 ASP A CA 1
ATOM 1427 C C . ASP A 1 188 ? -15.189 -2.836 -12.448 1.00 39.16 188 ASP A C 1
ATOM 1429 O O . ASP A 1 188 ? -16.415 -2.950 -12.357 1.00 39.16 188 ASP A O 1
ATOM 1433 N N . GLU A 1 189 ? -14.613 -2.044 -13.349 1.00 34.72 189 GLU A N 1
ATOM 1434 C CA . GLU A 1 189 ? -15.256 -1.748 -14.621 1.00 34.72 189 GLU A CA 1
ATOM 1435 C C . GLU A 1 189 ? -15.083 -3.003 -15.476 1.00 34.72 189 GLU A C 1
ATOM 1437 O O . GLU A 1 189 ? -14.128 -3.161 -16.231 1.00 34.72 189 GLU A O 1
ATOM 1442 N N . SER A 1 190 ? -16.002 -3.947 -15.279 1.00 35.94 190 SER A N 1
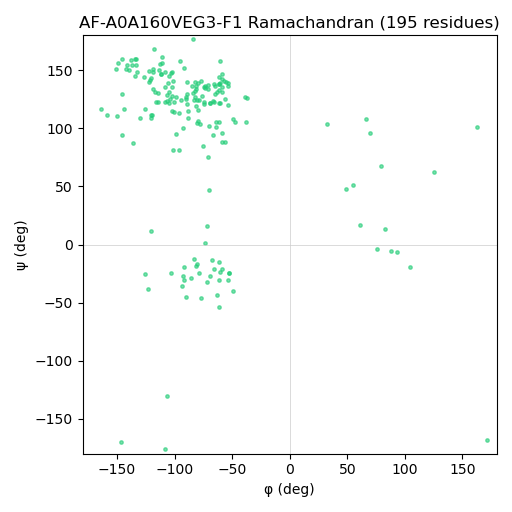ATOM 1443 C CA . SER A 1 190 ? -16.275 -4.988 -16.260 1.00 35.94 190 SER A CA 1
ATOM 1444 C C . SER A 1 190 ? -16.874 -4.300 -17.484 1.00 35.94 190 SER A C 1
ATOM 1446 O O . SER A 1 190 ? -18.075 -4.041 -17.550 1.00 35.94 190 SER A O 1
ATOM 1448 N N . GLU A 1 191 ? -16.029 -3.970 -18.459 1.00 35.81 191 GLU A N 1
ATOM 1449 C CA . GLU A 1 191 ? -16.478 -3.746 -19.831 1.00 35.81 191 GLU A CA 1
ATOM 1450 C C . GLU A 1 191 ? -16.874 -5.102 -20.430 1.00 35.81 191 GLU A C 1
ATOM 1452 O O . GLU A 1 191 ? -16.148 -5.719 -21.209 1.00 35.81 191 GLU A O 1
ATOM 1457 N N . ASP A 1 192 ? -18.042 -5.596 -20.019 1.00 39.91 192 ASP A N 1
ATOM 1458 C CA . ASP A 1 192 ? -18.739 -6.646 -20.742 1.00 39.91 192 ASP A CA 1
ATOM 1459 C C . ASP A 1 192 ? -19.373 -6.047 -22.002 1.00 39.91 192 ASP A C 1
ATOM 1461 O O . ASP A 1 192 ? -20.275 -5.210 -21.950 1.00 39.91 192 ASP A O 1
ATOM 1465 N N . SER A 1 193 ? -18.958 -6.600 -23.139 1.00 43.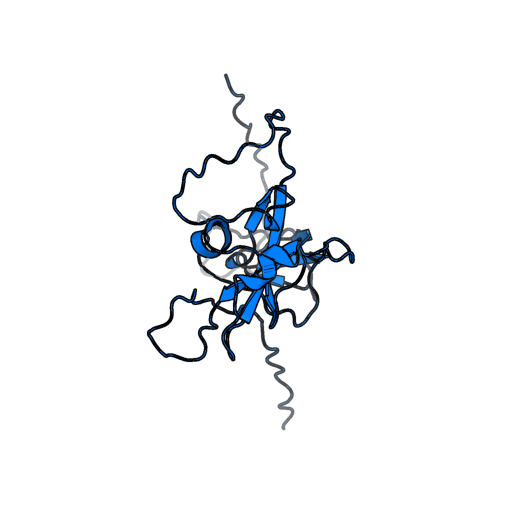16 193 SER A N 1
ATOM 1466 C CA . SER A 1 193 ? -19.692 -6.678 -24.403 1.00 43.16 193 SER A CA 1
ATOM 1467 C C . SER A 1 193 ? -19.988 -5.375 -25.162 1.00 43.16 193 SER A C 1
ATOM 1469 O O . SER A 1 193 ? -20.974 -4.690 -24.918 1.00 43.16 193 SER A O 1
ATOM 1471 N N . ASP A 1 194 ? -19.282 -5.191 -26.279 1.00 38.44 194 ASP A N 1
ATOM 1472 C CA . ASP A 1 194 ? -20.007 -4.961 -27.531 1.00 38.44 194 ASP A CA 1
ATOM 1473 C C . ASP A 1 194 ? -19.392 -5.791 -28.664 1.00 38.44 194 ASP A C 1
ATOM 1475 O O . ASP A 1 194 ? -18.482 -5.402 -29.392 1.00 38.44 194 ASP A O 1
ATOM 1479 N N . SER A 1 195 ? -19.894 -7.021 -28.764 1.00 55.72 195 SER A N 1
ATOM 1480 C CA . SER A 1 195 ? -19.913 -7.759 -30.018 1.00 55.72 195 SER A CA 1
ATOM 1481 C C . SER A 1 195 ? -21.104 -7.236 -30.810 1.00 55.72 195 SER A C 1
ATOM 1483 O O . SER A 1 195 ? -22.230 -7.618 -30.496 1.00 55.72 195 SER A O 1
ATOM 148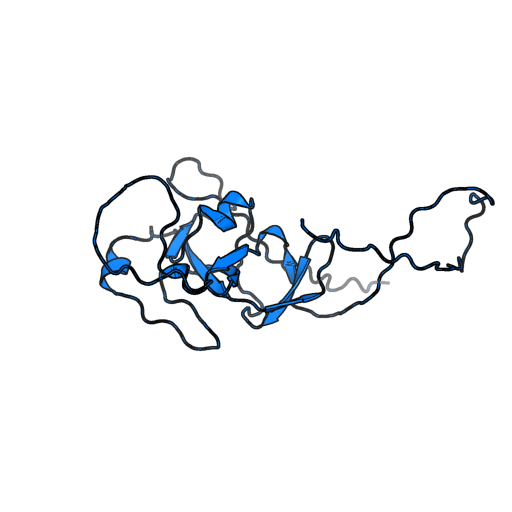5 N N . LYS A 1 196 ? -20.888 -6.410 -31.839 1.00 46.47 196 LYS A N 1
ATOM 1486 C CA . LYS A 1 196 ? -21.891 -6.202 -32.892 1.00 46.47 196 LYS A CA 1
ATOM 1487 C C . LYS A 1 196 ? -21.294 -5.653 -34.193 1.00 46.47 196 LYS A C 1
ATOM 1489 O O . LYS A 1 196 ? -20.922 -4.491 -34.265 1.00 46.47 196 LYS A O 1
ATOM 1494 N N . GLN A 1 197 ? -21.346 -6.560 -35.175 1.00 45.31 197 GLN A N 1
ATOM 1495 C CA . GLN A 1 197 ? -21.499 -6.416 -36.634 1.00 45.31 197 GLN A CA 1
ATOM 1496 C C . GLN A 1 197 ? -20.401 -5.739 -37.454 1.00 45.31 197 GLN A C 1
ATOM 1498 O O . GLN A 1 197 ? -20.217 -4.512 -37.350 1.00 45.31 197 GLN A O 1
#

Sequence (197 aa):
MGQAEQVTNFQVKIRIIDVPEEIRPGMSATANIITDKKENVLAIPIQSLTVRPEGSEKSVFGKGKRSSGKDGEEKAKAKKMEELVFILADKPGGVLRNGKLSEMDEKKGKKNKVPKNGKVVHIRPVEVGISSETHYEVITGLDEGDEIVTGSYRAISKDLSHNKVVTTGKDGGDKEKGFRIQIGGSKDESEDSDSKQ

Secondary structure (DSSP, 8-state):
-PPPP-PPP-------SS--TT--TT-------------S--EEEGGG-EEEETTGGG---SS---------------PPEEEEEEEEESS----EETTEEPPP-HHHHTT----TT-EEEEEEE-EEEEE-SSEEEEEES--TT--BEE--HHIIIII--TTEEEEETTS----SS-EEEEE--------------

Solvent-accessible surface area (backbone atoms only — not comparable to full-atom values): 13273 Å² total; per-residue (Å²): 136,80,83,73,84,78,84,84,87,80,94,79,88,86,80,78,91,77,77,61,91,85,70,58,94,90,66,87,82,88,81,89,83,83,88,78,86,85,76,98,66,56,68,43,52,57,54,32,63,36,79,43,48,67,73,50,68,80,48,83,50,73,85,90,72,95,68,93,68,93,77,78,97,67,82,85,66,84,69,57,72,39,44,29,36,37,32,64,35,81,61,78,73,49,43,54,52,95,90,42,67,43,87,65,65,70,82,64,57,75,74,63,78,69,52,101,86,37,35,20,27,36,51,29,50,42,43,71,60,66,70,60,99,60,35,30,30,52,77,42,67,77,60,94,88,62,50,32,43,27,51,57,68,60,46,66,67,45,58,58,39,50,53,37,66,35,39,69,68,88,66,95,72,94,88,69,104,50,52,78,35,47,75,66,64,86,72,82,79,75,85,74,78,86,88,78,135

Organism: NCBI:txid652676

Radius of gyration: 23.18 Å; Cα contacts (8 Å, |Δi|>4): 252; chains: 1; bounding box: 58×35×74 Å

Foldseek 3Di:
DDDDPDDDDDDDDDDDPDDPPPDDPPDDDDDDDDPDDDPPFDKDWPQFKDKDFPPQLVPQQDDDDPPDDDDDDDPDDPGDIFIKGKFKDAAAFAEQDPNDGDDDPPVVRVVDPAPPPWIFIAIWTFDWDDDDPTITGTPDGDDAPTWTWGDDPCCNHGNHHGRDTADEPPDDDDDDPHHYTYTDDDDDPPPPDDDDD

Mean predicted aligned error: 13.28 Å

pLDDT: mean 75.08, std 20.37, range [31.52, 96.06]